Protein AF-A0A524E6Z0-F1 (afdb_monomer_lite)

Structure (mmCIF, N/CA/C/O backbone):
data_AF-A0A524E6Z0-F1
#
_entry.id   AF-A0A524E6Z0-F1
#
loop_
_atom_site.group_PDB
_atom_site.id
_atom_site.type_symbol
_atom_site.label_atom_id
_atom_site.label_alt_id
_atom_site.label_comp_id
_atom_site.label_asym_id
_atom_site.label_entity_id
_atom_site.label_seq_id
_atom_site.pdbx_PDB_ins_code
_atom_site.Cartn_x
_atom_site.Cartn_y
_atom_site.Cartn_z
_atom_site.occupancy
_atom_site.B_iso_or_equiv
_atom_site.auth_seq_id
_atom_site.auth_comp_id
_atom_site.auth_asym_id
_atom_site.auth_atom_id
_atom_site.pdbx_PDB_model_num
ATOM 1 N N . MET A 1 1 ? -10.338 3.124 -29.998 1.00 31.73 1 MET A N 1
ATOM 2 C CA . MET A 1 1 ? -11.060 2.220 -29.079 1.00 31.73 1 MET A CA 1
ATOM 3 C C . MET A 1 1 ? -11.041 2.864 -27.704 1.00 31.73 1 MET A C 1
ATOM 5 O O . MET A 1 1 ? -9.962 3.168 -27.220 1.00 31.73 1 MET A O 1
ATOM 9 N N . LYS A 1 2 ? -12.210 3.204 -27.148 1.00 28.05 2 LYS A N 1
ATOM 10 C CA . LYS A 1 2 ? -12.325 3.793 -25.807 1.00 28.05 2 LYS A CA 1
ATOM 11 C C . LYS A 1 2 ? -12.279 2.645 -24.796 1.00 28.05 2 LYS A C 1
ATOM 13 O O . LYS A 1 2 ? -13.221 1.861 -24.753 1.00 28.05 2 LYS A O 1
ATOM 18 N N . ASN A 1 3 ? -11.194 2.524 -24.034 1.00 29.62 3 ASN A N 1
ATOM 19 C CA . ASN A 1 3 ? -11.168 1.643 -22.870 1.00 29.62 3 ASN A CA 1
ATOM 20 C C . ASN A 1 3 ? -12.011 2.302 -21.774 1.00 29.62 3 ASN A C 1
ATOM 22 O O . ASN A 1 3 ? -11.591 3.291 -21.181 1.00 29.62 3 ASN A O 1
ATOM 26 N N . ASN A 1 4 ? -13.210 1.770 -21.538 1.00 31.05 4 ASN A N 1
ATOM 27 C CA . ASN A 1 4 ? -13.955 2.018 -20.309 1.00 31.05 4 ASN A CA 1
ATOM 28 C C . ASN A 1 4 ? -13.145 1.407 -19.160 1.00 31.05 4 ASN A C 1
ATOM 30 O O . ASN A 1 4 ? -13.212 0.201 -18.932 1.00 31.05 4 ASN A O 1
ATOM 34 N N . SER A 1 5 ? -12.341 2.213 -18.468 1.00 37.16 5 SER A N 1
ATOM 35 C CA . SER A 1 5 ? -11.671 1.778 -17.246 1.00 37.16 5 SER A CA 1
ATOM 36 C C . SER A 1 5 ? -12.701 1.736 -16.121 1.00 37.16 5 SER A C 1
ATOM 38 O O . SER A 1 5 ? -12.897 2.727 -15.418 1.00 37.16 5 SER A O 1
ATOM 40 N N . ALA A 1 6 ? -13.377 0.596 -15.964 1.00 43.97 6 ALA A N 1
ATOM 41 C CA . ALA A 1 6 ? -13.947 0.249 -14.671 1.00 43.97 6 ALA A CA 1
ATOM 42 C C . ALA A 1 6 ? -12.812 0.370 -13.646 1.00 43.97 6 ALA A C 1
ATOM 44 O O . ALA A 1 6 ? -11.729 -0.184 -13.852 1.00 43.97 6 ALA A O 1
ATOM 45 N N . GLN A 1 7 ? -13.013 1.189 -12.619 1.00 56.88 7 GLN A N 1
ATOM 46 C CA . GLN A 1 7 ? -12.026 1.382 -11.568 1.00 56.88 7 GLN A CA 1
ATOM 47 C C . GLN A 1 7 ? -11.728 0.010 -10.949 1.00 56.88 7 GLN A C 1
ATOM 49 O O . GLN A 1 7 ? -12.653 -0.713 -10.586 1.00 56.88 7 GLN A O 1
ATOM 54 N N . SER A 1 8 ? -10.455 -0.394 -10.939 1.00 67.56 8 SER A N 1
ATOM 55 C CA . SER A 1 8 ? -10.070 -1.681 -10.358 1.00 67.56 8 SER A CA 1
ATOM 56 C C . SER A 1 8 ? -10.331 -1.627 -8.856 1.00 67.56 8 SER A C 1
ATOM 58 O O . SER A 1 8 ? -9.885 -0.694 -8.189 1.00 67.56 8 SER A O 1
ATOM 60 N N . ASN A 1 9 ? -11.045 -2.620 -8.330 1.00 85.56 9 ASN A N 1
ATOM 61 C CA . ASN A 1 9 ? -11.260 -2.778 -6.889 1.00 85.56 9 ASN A CA 1
ATOM 62 C C . ASN A 1 9 ? -10.081 -3.490 -6.207 1.00 85.56 9 ASN A C 1
ATOM 64 O O . ASN A 1 9 ? -10.187 -3.842 -5.037 1.00 85.56 9 ASN A O 1
ATOM 68 N N . LYS A 1 10 ? -8.981 -3.723 -6.936 1.00 92.44 10 LYS A N 1
ATOM 69 C CA . LYS A 1 10 ? -7.818 -4.490 -6.489 1.00 92.44 10 LYS A CA 1
ATOM 70 C C . LYS A 1 10 ? -6.641 -3.565 -6.234 1.00 92.44 10 LYS A C 1
ATOM 72 O O . LYS A 1 10 ? -6.181 -2.889 -7.158 1.00 92.44 10 LYS A O 1
ATOM 77 N N . TYR A 1 11 ? -6.126 -3.574 -5.012 1.00 94.75 11 TYR A N 1
ATOM 78 C CA . TYR A 1 11 ? -5.022 -2.710 -4.601 1.00 94.75 11 TYR A CA 1
ATOM 79 C C . TYR A 1 11 ? -3.865 -3.535 -4.047 1.00 94.75 11 TYR A C 1
ATOM 81 O O . TYR A 1 11 ? -4.070 -4.357 -3.161 1.00 94.75 11 TYR A O 1
ATOM 89 N N . VAL A 1 12 ? -2.654 -3.309 -4.556 1.00 95.81 12 VAL A N 1
ATOM 90 C CA . VAL A 1 12 ? -1.423 -3.940 -4.061 1.00 95.81 12 VAL A CA 1
ATOM 91 C C . VAL A 1 12 ? -0.735 -2.976 -3.105 1.00 95.81 12 VAL A C 1
ATOM 93 O O . VAL A 1 12 ? -0.353 -1.881 -3.518 1.00 95.81 12 VAL A O 1
ATOM 96 N N . LEU A 1 13 ? -0.600 -3.357 -1.838 1.00 95.00 13 LEU A N 1
ATOM 97 C CA . LEU A 1 13 ? -0.069 -2.496 -0.783 1.00 95.00 13 LEU A CA 1
ATOM 98 C C . LEU A 1 13 ? 1.440 -2.691 -0.606 1.00 95.00 13 LEU A C 1
ATOM 100 O O . LEU A 1 13 ? 1.918 -3.807 -0.409 1.00 95.00 13 LEU A O 1
ATOM 104 N N . ASP A 1 14 ? 2.172 -1.583 -0.629 1.00 94.31 14 ASP A N 1
ATOM 105 C CA . ASP A 1 14 ? 3.606 -1.527 -0.348 1.00 94.31 14 ASP A CA 1
ATOM 106 C C . ASP A 1 14 ? 3.918 -1.526 1.161 1.00 94.31 14 ASP A C 1
ATOM 108 O O . ASP A 1 14 ? 3.091 -1.104 1.969 1.00 94.31 14 ASP A O 1
ATOM 112 N N . THR A 1 15 ? 5.133 -1.918 1.559 1.00 90.75 15 THR A N 1
ATOM 113 C CA . THR A 1 15 ? 5.581 -1.951 2.965 1.00 90.75 15 THR A CA 1
ATOM 114 C C . THR A 1 15 ? 5.384 -0.601 3.654 1.00 90.75 15 THR A C 1
ATOM 116 O O . THR A 1 15 ? 4.911 -0.537 4.792 1.00 90.75 15 THR A O 1
ATOM 119 N N . ASN A 1 16 ? 5.692 0.498 2.958 1.00 89.69 16 ASN A N 1
ATOM 120 C CA . ASN A 1 16 ? 5.579 1.843 3.522 1.00 89.69 16 ASN A CA 1
ATOM 121 C C . ASN A 1 16 ? 4.139 2.209 3.898 1.00 89.69 16 ASN A C 1
ATOM 123 O O . ASN A 1 16 ? 3.940 2.981 4.830 1.00 89.69 16 ASN A O 1
ATOM 127 N N . PHE A 1 17 ? 3.133 1.632 3.232 1.00 93.06 17 PHE A N 1
ATOM 128 C CA . PHE A 1 17 ? 1.735 1.827 3.616 1.00 93.06 17 PHE A CA 1
ATOM 129 C C . PHE A 1 17 ? 1.481 1.332 5.047 1.00 93.06 17 PHE A C 1
ATOM 131 O O . PHE A 1 17 ? 0.857 2.025 5.851 1.00 93.06 17 PHE A O 1
ATOM 138 N N . PHE A 1 18 ? 2.034 0.164 5.389 1.00 91.44 18 PHE A N 1
ATOM 139 C CA . PHE A 1 18 ? 1.909 -0.435 6.717 1.00 91.44 18 PHE A CA 1
ATOM 140 C C . PHE A 1 18 ? 2.691 0.338 7.774 1.00 91.44 18 PHE A C 1
ATOM 142 O O . PHE A 1 18 ? 2.167 0.621 8.852 1.00 91.44 18 PHE A O 1
ATOM 149 N N . ILE A 1 19 ? 3.932 0.703 7.448 1.00 88.38 19 ILE A N 1
ATOM 150 C CA . ILE A 1 19 ? 4.823 1.429 8.355 1.00 88.38 19 ILE A CA 1
ATOM 151 C C . ILE A 1 19 ? 4.237 2.805 8.684 1.00 88.38 19 ILE A C 1
ATOM 153 O O . ILE A 1 19 ? 3.993 3.121 9.850 1.00 88.38 19 ILE A O 1
ATOM 157 N N . SER A 1 20 ? 3.954 3.609 7.658 1.00 87.44 20 SER A N 1
ATOM 158 C CA . SER A 1 20 ? 3.474 4.978 7.838 1.00 87.44 20 SER A CA 1
ATOM 159 C C . SER A 1 20 ? 2.073 5.022 8.444 1.00 87.44 20 SER A C 1
ATOM 161 O O . SER A 1 20 ? 1.800 5.902 9.258 1.00 87.44 20 SER A O 1
ATOM 163 N N . GLY A 1 21 ? 1.190 4.089 8.072 1.00 88.25 21 GLY A N 1
ATOM 164 C CA . GLY A 1 21 ? -0.202 4.089 8.518 1.00 88.25 21 GLY A CA 1
ATOM 165 C C . GLY A 1 21 ? -0.428 3.490 9.903 1.00 88.25 21 GLY A C 1
ATOM 166 O O . GLY A 1 21 ? -1.256 4.004 10.653 1.00 88.25 21 GLY A O 1
ATOM 167 N N . PHE A 1 22 ? 0.289 2.417 10.256 1.00 91.94 22 PHE A N 1
ATOM 168 C CA . PHE A 1 22 ? -0.167 1.522 11.325 1.00 91.94 22 PHE A CA 1
ATOM 169 C C . PHE A 1 22 ? 0.917 1.067 12.309 1.00 91.94 22 PHE A C 1
ATOM 171 O O . PHE A 1 22 ? 0.570 0.498 13.338 1.00 91.94 22 PHE A O 1
ATOM 178 N N . GLU A 1 23 ? 2.209 1.345 12.079 1.00 87.44 23 GLU A N 1
ATOM 179 C CA . GLU A 1 23 ? 3.277 0.913 13.007 1.00 87.44 23 GLU A CA 1
ATOM 180 C C . GLU A 1 23 ? 3.096 1.502 14.417 1.00 87.44 23 GLU A C 1
ATOM 182 O O . GLU A 1 23 ? 3.328 0.832 15.419 1.00 87.44 23 GLU A O 1
ATOM 187 N N . LYS A 1 24 ? 2.630 2.754 14.506 1.00 85.81 24 LYS A N 1
ATOM 188 C CA . LYS A 1 24 ? 2.398 3.435 15.791 1.00 85.81 24 LYS A CA 1
ATOM 189 C C . LYS A 1 24 ? 1.074 3.063 16.455 1.00 85.81 24 LYS A C 1
ATOM 191 O O . LYS A 1 24 ? 0.996 3.120 17.676 1.00 85.81 24 LYS A O 1
ATOM 196 N N . ASN A 1 25 ? 0.051 2.736 15.665 1.00 87.25 25 ASN A N 1
ATOM 197 C CA . ASN A 1 25 ? -1.292 2.398 16.141 1.00 87.25 25 ASN A CA 1
ATOM 198 C C . ASN A 1 25 ? -1.815 1.169 15.371 1.00 87.25 25 ASN A C 1
ATOM 200 O O . ASN A 1 25 ? -2.608 1.321 14.439 1.00 87.25 25 ASN A O 1
ATOM 204 N N . PRO A 1 26 ? -1.395 -0.055 15.733 1.00 86.62 26 PRO A N 1
ATOM 205 C CA . PRO A 1 26 ? -1.740 -1.262 14.974 1.00 86.62 26 PRO A CA 1
ATOM 206 C C . PRO A 1 26 ? -3.242 -1.577 14.958 1.00 86.62 26 PRO A C 1
ATOM 208 O O . PRO A 1 26 ? -3.737 -2.208 14.025 1.00 86.62 26 PRO A O 1
ATOM 211 N N . SER A 1 27 ? -3.991 -1.117 15.965 1.00 87.25 27 SER A N 1
ATOM 212 C CA . SER A 1 27 ? -5.453 -1.241 16.032 1.00 87.25 27 SER A CA 1
ATOM 213 C C . SER A 1 27 ? -6.177 -0.494 14.909 1.00 87.25 27 SER A C 1
ATOM 215 O O . SER A 1 27 ? -7.226 -0.951 14.452 1.00 87.25 27 SER A O 1
ATOM 217 N N . ASP A 1 28 ? -5.601 0.600 14.406 1.00 90.12 28 ASP A N 1
ATOM 218 C CA . ASP A 1 28 ? -6.169 1.357 13.288 1.00 90.12 28 ASP A CA 1
ATOM 219 C C . ASP A 1 28 ? -6.145 0.540 11.991 1.00 90.12 28 ASP A C 1
ATOM 221 O O . ASP A 1 28 ? -6.998 0.743 11.127 1.00 90.12 28 ASP A O 1
ATOM 225 N N . PHE A 1 29 ? -5.237 -0.436 11.876 1.00 91.88 29 PHE A N 1
ATOM 226 C CA . PHE A 1 29 ? -5.218 -1.353 10.740 1.00 91.88 29 PHE A CA 1
ATOM 227 C C . PHE A 1 29 ? -6.429 -2.287 10.744 1.00 91.88 29 PHE A C 1
ATOM 229 O O . PHE A 1 29 ? -7.024 -2.525 9.701 1.00 91.88 29 PHE A O 1
ATOM 236 N N . THR A 1 30 ? -6.848 -2.772 11.915 1.00 88.81 30 THR A N 1
ATOM 237 C CA . THR A 1 30 ? -8.057 -3.599 12.034 1.00 88.81 30 THR A CA 1
ATOM 238 C C . THR A 1 30 ? -9.300 -2.809 11.624 1.00 88.81 30 THR A C 1
ATOM 240 O O . THR A 1 30 ? -10.077 -3.283 10.803 1.00 88.81 30 THR A O 1
ATOM 243 N N . ILE A 1 31 ? -9.424 -1.564 12.098 1.00 91.00 31 ILE A N 1
ATOM 244 C CA . ILE A 1 31 ? -10.514 -0.659 11.699 1.00 91.00 31 ILE A CA 1
ATOM 245 C C . ILE A 1 31 ? -10.489 -0.421 10.184 1.00 91.00 31 ILE A C 1
ATOM 247 O O . ILE A 1 31 ? -11.526 -0.442 9.526 1.00 91.00 31 ILE A O 1
ATOM 251 N N . PHE A 1 32 ? -9.302 -0.211 9.617 1.00 93.88 32 PHE A N 1
ATOM 252 C CA . PHE A 1 32 ? -9.129 -0.056 8.179 1.00 93.88 32 PHE A CA 1
ATOM 253 C C . PHE A 1 32 ? -9.613 -1.291 7.404 1.00 93.88 32 PHE A C 1
ATOM 255 O O . PHE A 1 32 ? -10.351 -1.132 6.435 1.00 93.88 32 PHE A O 1
ATOM 262 N N . LEU A 1 33 ? -9.268 -2.509 7.832 1.00 91.25 33 LEU A N 1
ATOM 263 C CA . LEU A 1 33 ? -9.718 -3.736 7.165 1.00 91.25 33 LEU A CA 1
ATOM 264 C C . LEU A 1 33 ? -11.241 -3.910 7.204 1.00 91.25 33 LEU A C 1
ATOM 266 O O . LEU A 1 33 ? -11.824 -4.290 6.188 1.00 91.25 33 LEU A O 1
ATOM 270 N N . ASP A 1 34 ? -11.890 -3.563 8.319 1.00 89.44 34 ASP A N 1
ATOM 271 C CA . ASP A 1 34 ? -13.353 -3.602 8.431 1.00 89.44 34 ASP A CA 1
ATOM 272 C C . ASP A 1 34 ? -14.015 -2.663 7.408 1.00 89.44 34 ASP A C 1
ATOM 274 O O . ASP A 1 34 ? -14.968 -3.035 6.721 1.00 89.44 34 ASP A O 1
ATOM 278 N N . ILE A 1 35 ? -13.463 -1.455 7.248 1.00 91.19 35 ILE A N 1
ATOM 279 C CA . ILE A 1 35 ? -13.936 -0.466 6.268 1.00 91.19 35 ILE A CA 1
ATOM 280 C C . ILE A 1 35 ? -13.754 -0.987 4.838 1.00 91.19 35 ILE A C 1
ATOM 282 O O . ILE A 1 35 ? -14.669 -0.906 4.022 1.00 91.19 35 ILE A O 1
ATOM 286 N N . ILE A 1 36 ? -12.587 -1.550 4.527 1.00 91.75 36 ILE A N 1
ATOM 287 C CA . ILE A 1 36 ? -12.281 -2.110 3.204 1.00 91.75 36 ILE A CA 1
ATOM 288 C C . ILE A 1 36 ? -13.228 -3.263 2.859 1.00 91.75 36 ILE A C 1
ATOM 290 O O . ILE A 1 36 ? -13.729 -3.326 1.733 1.00 91.75 36 ILE A O 1
ATOM 294 N N . SER A 1 37 ? -13.501 -4.142 3.827 1.00 88.12 37 SER A N 1
ATOM 295 C CA . SER A 1 37 ? -14.438 -5.255 3.672 1.00 88.12 37 SER A CA 1
ATOM 296 C C . SER A 1 37 ? -15.852 -4.752 3.375 1.00 88.12 37 SER A C 1
ATOM 298 O O . SER A 1 37 ? -16.487 -5.215 2.427 1.00 88.12 37 SER A O 1
ATOM 300 N N . ASP A 1 38 ? -16.327 -3.752 4.122 1.00 87.38 38 ASP A N 1
ATOM 301 C CA . ASP A 1 38 ? -17.630 -3.114 3.891 1.00 87.38 38 ASP A CA 1
ATOM 302 C C . ASP A 1 38 ? -17.744 -2.472 2.500 1.00 87.38 38 ASP A C 1
ATOM 304 O O . ASP A 1 38 ? -18.825 -2.436 1.907 1.00 87.38 38 ASP A O 1
ATOM 308 N N . MET A 1 39 ? -16.631 -1.964 1.972 1.00 86.94 39 MET A N 1
ATOM 309 C CA . MET A 1 39 ? -16.560 -1.340 0.652 1.00 86.94 39 MET A CA 1
ATOM 310 C C . MET A 1 39 ? -16.409 -2.352 -0.495 1.00 86.94 39 MET A C 1
ATOM 312 O O . MET A 1 39 ? -16.479 -1.959 -1.661 1.00 86.94 39 MET A O 1
ATOM 316 N N . GLY A 1 40 ? -16.209 -3.640 -0.193 1.00 84.94 40 GLY A N 1
ATOM 317 C CA . GLY A 1 40 ? -16.009 -4.688 -1.196 1.00 84.94 40 GLY A CA 1
ATOM 318 C C . GLY A 1 40 ? -14.730 -4.502 -2.017 1.00 84.94 40 GLY A C 1
ATOM 319 O O . GLY A 1 40 ? -14.706 -4.828 -3.207 1.00 84.94 40 GLY A O 1
ATOM 320 N N . LEU A 1 41 ? -13.694 -3.922 -1.408 1.00 89.62 41 LEU A N 1
ATOM 321 C CA . LEU A 1 41 ? -12.384 -3.759 -2.029 1.00 89.62 41 LEU A CA 1
ATOM 322 C C . LEU A 1 41 ? -11.494 -4.961 -1.709 1.00 89.62 41 LEU A C 1
ATOM 324 O O . LEU A 1 41 ? -11.533 -5.513 -0.612 1.00 89.62 41 LEU A O 1
ATOM 328 N N . GLU A 1 42 ? -10.661 -5.342 -2.669 1.00 90.25 42 GLU A N 1
ATOM 329 C CA . GLU A 1 42 ? -9.711 -6.438 -2.532 1.00 90.25 42 GLU A CA 1
ATOM 330 C C . GLU A 1 42 ? -8.308 -5.865 -2.339 1.00 90.25 42 GLU A C 1
ATOM 332 O O . GLU A 1 42 ? -7.800 -5.108 -3.175 1.00 90.25 42 GLU A O 1
ATOM 337 N N . LEU A 1 43 ? -7.669 -6.237 -1.234 1.00 92.94 43 LEU A N 1
ATOM 338 C CA . LEU A 1 43 ? -6.299 -5.838 -0.948 1.00 92.94 43 LEU A CA 1
ATOM 339 C C . LEU A 1 43 ? -5.361 -7.002 -1.206 1.00 92.94 43 LEU A C 1
ATOM 341 O O . LEU A 1 43 ? -5.698 -8.152 -0.952 1.00 92.94 43 LEU A O 1
ATOM 345 N N . TYR A 1 44 ? -4.169 -6.691 -1.685 1.00 92.88 44 TYR A N 1
ATOM 346 C CA . TYR A 1 44 ? -3.153 -7.666 -2.026 1.00 92.88 44 TYR A CA 1
ATOM 347 C C . TYR A 1 44 ? -1.812 -7.234 -1.445 1.00 92.88 44 TYR A C 1
ATOM 349 O O . TYR A 1 44 ? -1.450 -6.060 -1.494 1.00 92.88 44 TYR A O 1
ATOM 357 N N . VAL A 1 45 ? -1.061 -8.191 -0.915 1.00 90.88 45 VAL A N 1
ATOM 358 C CA . VAL A 1 45 ? 0.303 -7.992 -0.413 1.00 90.88 45 VAL A CA 1
ATOM 359 C C . VAL A 1 45 ? 1.164 -9.118 -0.955 1.00 90.88 45 VAL A C 1
ATOM 361 O O . VAL A 1 45 ? 0.728 -10.268 -0.982 1.00 90.88 45 VAL A O 1
ATOM 364 N N . THR A 1 46 ? 2.384 -8.829 -1.399 1.00 89.31 46 THR A N 1
ATOM 365 C CA . THR A 1 46 ? 3.281 -9.901 -1.841 1.00 89.31 46 THR A CA 1
ATOM 366 C C . THR A 1 46 ? 3.965 -10.576 -0.653 1.00 89.31 46 THR A C 1
ATOM 368 O O . THR A 1 46 ? 4.219 -9.959 0.383 1.00 89.31 46 THR A O 1
ATOM 371 N N . SER A 1 47 ? 4.340 -11.848 -0.805 1.00 84.31 47 SER A N 1
ATOM 372 C CA . SER A 1 47 ? 5.127 -12.570 0.209 1.00 84.31 47 SER A CA 1
ATOM 373 C C . SER A 1 47 ? 6.438 -11.862 0.575 1.00 84.31 47 SER A C 1
ATOM 375 O O . SER A 1 47 ? 6.913 -11.968 1.700 1.00 84.31 47 SER A O 1
ATOM 377 N N . ASN A 1 48 ? 7.010 -11.125 -0.376 1.00 83.94 48 ASN A N 1
ATOM 378 C CA . ASN A 1 48 ? 8.220 -10.331 -0.204 1.00 83.94 48 ASN A CA 1
ATOM 379 C C . ASN A 1 48 ? 8.011 -9.133 0.727 1.00 83.94 48 ASN A C 1
ATOM 381 O O . ASN A 1 48 ? 8.846 -8.872 1.585 1.00 83.94 48 ASN A O 1
ATOM 385 N N . ILE A 1 49 ? 6.876 -8.450 0.591 1.00 86.38 49 ILE A N 1
ATOM 386 C CA . ILE A 1 49 ? 6.497 -7.326 1.450 1.00 86.38 49 ILE A CA 1
ATOM 387 C C . ILE A 1 49 ? 6.162 -7.805 2.863 1.00 86.38 49 ILE A C 1
ATOM 389 O O . ILE A 1 49 ? 6.572 -7.178 3.837 1.00 86.38 49 ILE A O 1
ATOM 393 N N . LEU A 1 50 ? 5.496 -8.958 3.006 1.00 83.81 50 LEU A N 1
ATOM 394 C CA . LEU A 1 50 ? 5.224 -9.534 4.329 1.00 83.81 50 LEU A CA 1
ATOM 395 C C . LEU A 1 50 ? 6.494 -9.675 5.173 1.00 83.81 50 LEU A C 1
ATOM 397 O O . LEU A 1 50 ? 6.476 -9.359 6.361 1.00 83.81 50 LEU A O 1
ATOM 401 N N . GLN A 1 51 ? 7.607 -10.092 4.570 1.00 78.88 51 GLN A N 1
ATOM 402 C CA . GLN A 1 51 ? 8.873 -10.260 5.286 1.00 78.88 51 GLN A CA 1
ATOM 403 C C . GLN A 1 51 ? 9.410 -8.946 5.877 1.00 78.88 51 GLN A C 1
ATOM 405 O O . GLN A 1 51 ? 10.070 -8.981 6.915 1.00 78.88 51 GLN A O 1
ATOM 410 N N . GLU A 1 52 ? 9.089 -7.796 5.279 1.00 82.94 52 GLU A N 1
ATOM 411 C CA . GLU A 1 52 ? 9.507 -6.478 5.773 1.00 82.94 52 GLU A CA 1
ATOM 412 C C . GLU A 1 52 ? 8.584 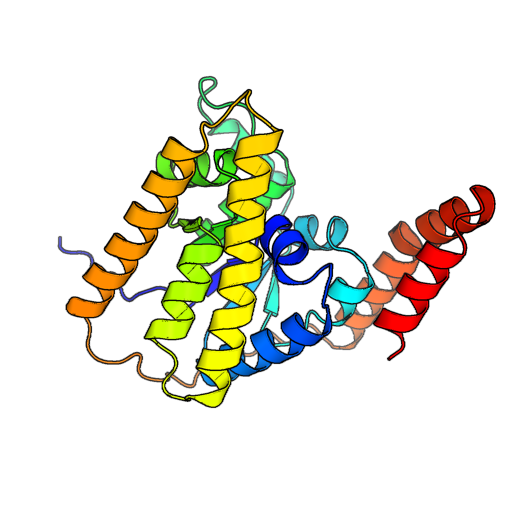-5.909 6.856 1.00 82.94 52 GLU A C 1
ATOM 414 O O . GLU A 1 52 ? 9.015 -5.115 7.695 1.00 82.94 52 GLU A O 1
ATOM 419 N N . ILE A 1 53 ? 7.310 -6.304 6.854 1.00 84.12 53 ILE A N 1
ATOM 420 C CA . ILE A 1 53 ? 6.319 -5.798 7.805 1.00 84.12 53 ILE A CA 1
ATOM 421 C C . ILE A 1 53 ? 6.610 -6.349 9.203 1.00 84.12 53 ILE A C 1
ATOM 423 O O . ILE A 1 53 ? 6.882 -7.533 9.381 1.00 84.12 53 ILE A O 1
ATOM 427 N N . ARG A 1 54 ? 6.498 -5.504 10.233 1.00 81.12 54 ARG A N 1
ATOM 428 C CA . ARG A 1 54 ? 6.605 -5.933 11.635 1.00 81.12 54 ARG A CA 1
ATOM 429 C C . ARG A 1 54 ? 5.598 -7.040 11.952 1.00 81.12 54 ARG A C 1
ATOM 431 O O . ARG A 1 54 ? 4.441 -6.991 11.545 1.00 81.12 54 ARG A O 1
ATOM 438 N N . TRP A 1 55 ? 6.018 -8.007 12.753 1.00 74.81 55 TRP A N 1
ATOM 439 C CA . TRP A 1 55 ? 5.245 -9.221 13.000 1.00 74.81 55 TRP A CA 1
ATOM 440 C C . TRP A 1 55 ? 3.833 -8.984 13.578 1.00 74.81 55 TRP A C 1
ATOM 442 O O . TRP A 1 55 ? 2.869 -9.610 13.141 1.00 74.81 55 TRP A O 1
ATOM 452 N N . TYR A 1 56 ? 3.684 -8.025 14.498 1.00 77.19 56 TYR A N 1
ATOM 453 C CA . TYR A 1 56 ? 2.391 -7.693 15.099 1.00 77.19 56 TYR A CA 1
ATOM 454 C C . TYR A 1 56 ? 1.406 -7.123 14.069 1.00 77.19 56 TYR A C 1
ATOM 456 O O . TYR A 1 56 ? 0.203 -7.344 14.179 1.00 77.19 56 TYR A O 1
ATOM 464 N N . LEU A 1 57 ? 1.900 -6.438 13.030 1.00 83.31 57 LEU A N 1
ATOM 465 C CA . LEU A 1 57 ? 1.078 -6.022 11.893 1.00 83.31 57 LEU A CA 1
ATOM 466 C C . LEU A 1 57 ? 0.794 -7.197 10.963 1.00 83.31 57 LEU A C 1
ATOM 468 O O . LEU A 1 57 ? -0.347 -7.342 10.534 1.00 83.31 57 LEU A O 1
ATOM 472 N N . ARG A 1 58 ? 1.778 -8.072 10.705 1.00 82.88 58 ARG A N 1
ATOM 473 C CA . ARG A 1 58 ? 1.564 -9.286 9.898 1.00 82.88 58 ARG A CA 1
ATOM 474 C C . ARG A 1 58 ? 0.405 -10.131 10.422 1.00 82.88 58 ARG A C 1
ATOM 476 O O . ARG A 1 58 ? -0.442 -10.522 9.636 1.00 82.88 58 ARG A O 1
ATOM 483 N N . ARG A 1 59 ? 0.311 -10.358 11.735 1.00 78.56 59 ARG A N 1
ATOM 484 C CA . ARG A 1 59 ? -0.781 -11.153 12.346 1.00 78.56 59 ARG A CA 1
ATOM 485 C C . ARG A 1 59 ? -2.163 -10.511 12.240 1.00 78.56 59 ARG A C 1
ATOM 487 O O . ARG A 1 59 ? -3.182 -11.187 12.389 1.00 78.56 59 ARG A O 1
ATOM 494 N N . ARG A 1 60 ? -2.207 -9.201 12.000 1.00 81.69 60 ARG A N 1
ATOM 495 C CA . ARG A 1 60 ? -3.446 -8.464 11.737 1.00 81.69 60 ARG A CA 1
ATOM 496 C C . ARG A 1 60 ? -3.837 -8.506 10.259 1.00 81.69 60 ARG A C 1
ATOM 498 O O . ARG A 1 60 ? -4.981 -8.185 9.959 1.00 81.69 60 ARG A O 1
ATOM 505 N N . ILE A 1 61 ? -2.937 -8.914 9.357 1.00 79.62 61 ILE A N 1
ATOM 506 C CA . ILE A 1 61 ? -3.259 -9.156 7.948 1.00 79.62 61 ILE A CA 1
ATOM 507 C C . ILE A 1 61 ? -4.149 -10.395 7.882 1.00 79.62 61 ILE A C 1
ATOM 509 O O . ILE A 1 61 ? -3.709 -11.521 8.094 1.00 79.62 61 ILE A O 1
ATOM 513 N N . LYS A 1 62 ? -5.428 -10.151 7.623 1.00 76.94 62 LYS A N 1
ATOM 514 C CA . LYS A 1 62 ? -6.488 -11.145 7.455 1.00 76.94 62 LYS A CA 1
ATOM 515 C C . LYS A 1 62 ? -7.320 -10.748 6.241 1.00 76.94 62 LYS A C 1
ATOM 517 O O . LYS A 1 62 ? -7.046 -9.715 5.623 1.00 76.94 62 LYS A O 1
ATOM 522 N N . ASP A 1 63 ? -8.355 -11.522 5.930 1.00 64.25 63 ASP A N 1
ATOM 523 C CA . ASP A 1 63 ? -9.378 -11.097 4.972 1.00 64.25 63 ASP A CA 1
ATOM 524 C C . ASP A 1 63 ? -9.835 -9.656 5.287 1.00 64.25 63 ASP A C 1
ATOM 526 O O . ASP A 1 63 ? -10.056 -9.338 6.460 1.00 64.25 63 ASP A O 1
ATOM 530 N N . PRO A 1 64 ? -9.940 -8.763 4.282 1.00 73.44 64 PRO A N 1
ATOM 531 C CA . PRO A 1 64 ? -9.928 -9.018 2.833 1.00 73.44 64 PRO A CA 1
ATOM 532 C C . PRO A 1 64 ? -8.542 -8.950 2.145 1.00 73.44 64 PRO A C 1
ATOM 534 O O . PRO A 1 64 ? -8.476 -8.781 0.925 1.00 73.44 64 PRO A O 1
ATOM 537 N N . VAL A 1 65 ? -7.429 -9.033 2.884 1.00 85.44 65 VAL A N 1
ATOM 538 C CA . VAL A 1 65 ? -6.075 -9.004 2.303 1.00 85.44 65 VAL A CA 1
ATOM 539 C C . VAL A 1 65 ? -5.652 -10.385 1.803 1.00 85.44 65 VAL A C 1
ATOM 541 O O . VAL A 1 65 ? -5.514 -11.327 2.578 1.00 85.44 65 VAL A O 1
ATOM 544 N N . GLN A 1 66 ? -5.360 -10.486 0.510 1.00 88.00 66 GLN A N 1
ATOM 545 C CA . GLN A 1 66 ? -4.836 -11.683 -0.139 1.00 88.00 66 GLN A CA 1
ATOM 546 C C . GLN A 1 66 ? -3.312 -11.624 -0.272 1.00 88.00 66 GLN A C 1
ATOM 548 O O . GLN A 1 66 ? -2.731 -10.602 -0.644 1.00 88.00 66 GLN A O 1
ATOM 553 N N . ILE A 1 67 ? -2.654 -12.752 -0.017 1.00 87.69 67 ILE A N 1
ATOM 554 C CA . ILE A 1 67 ? -1.198 -12.860 -0.116 1.00 87.69 67 ILE A CA 1
ATOM 555 C C . ILE A 1 67 ? -0.827 -13.426 -1.487 1.00 87.69 67 ILE A C 1
ATOM 557 O O . ILE A 1 67 ? -1.194 -14.549 -1.829 1.00 87.69 67 ILE A O 1
ATOM 561 N N . LEU A 1 68 ? -0.062 -12.662 -2.266 1.00 85.56 68 LEU A N 1
ATOM 562 C CA . LEU A 1 68 ? 0.429 -13.074 -3.578 1.00 85.56 68 LEU A CA 1
ATOM 563 C C . LEU A 1 68 ? 1.864 -13.578 -3.488 1.00 85.56 68 LEU A C 1
ATOM 565 O O . LEU A 1 68 ? 2.775 -12.876 -3.044 1.00 85.56 68 LEU A O 1
ATOM 569 N N . ARG A 1 69 ? 2.089 -14.796 -3.977 1.00 86.44 69 ARG A N 1
ATOM 570 C CA . ARG A 1 69 ? 3.433 -15.346 -4.129 1.00 86.44 69 ARG A CA 1
ATOM 571 C C . ARG A 1 69 ? 3.909 -15.126 -5.557 1.00 86.44 69 ARG A C 1
ATOM 573 O O . ARG A 1 69 ? 3.469 -15.825 -6.464 1.00 86.44 69 ARG A O 1
ATOM 580 N N . ILE A 1 70 ? 4.829 -14.183 -5.737 1.00 86.06 70 ILE A N 1
ATOM 581 C CA . ILE A 1 70 ? 5.399 -13.874 -7.050 1.00 86.06 70 ILE A CA 1
ATOM 582 C C . ILE A 1 70 ? 6.671 -14.705 -7.264 1.00 86.06 70 ILE A C 1
ATOM 584 O O . ILE A 1 70 ? 7.602 -14.627 -6.454 1.00 86.06 70 ILE A O 1
ATOM 588 N N . PRO A 1 71 ? 6.750 -15.519 -8.330 1.00 84.50 71 PRO A N 1
ATOM 589 C CA . PRO A 1 71 ? 7.962 -16.252 -8.657 1.00 84.50 71 PRO A CA 1
ATOM 590 C C . PRO A 1 71 ? 9.145 -15.309 -8.899 1.00 84.50 71 PRO A C 1
ATOM 592 O O . PRO A 1 71 ? 9.065 -14.352 -9.664 1.00 84.50 71 PRO A O 1
ATOM 595 N N . ILE A 1 72 ? 10.305 -15.635 -8.321 1.00 84.00 72 ILE A N 1
ATOM 596 C CA . ILE A 1 72 ? 11.551 -14.870 -8.524 1.00 84.00 72 ILE A CA 1
ATOM 597 C C . ILE A 1 72 ? 11.910 -14.758 -10.013 1.00 84.00 72 ILE A C 1
ATOM 599 O O . ILE A 1 72 ? 12.519 -13.775 -10.430 1.00 84.00 72 ILE A O 1
ATOM 603 N N . LYS A 1 73 ? 11.548 -15.767 -10.812 1.00 87.44 73 LYS A N 1
ATOM 604 C CA . LYS A 1 73 ? 11.748 -15.756 -12.261 1.00 87.44 73 LYS A CA 1
ATOM 605 C C . LYS A 1 73 ? 11.034 -14.564 -12.906 1.00 87.44 73 LYS A C 1
ATOM 607 O O . LYS A 1 73 ? 11.679 -13.830 -13.644 1.00 87.44 73 LYS A O 1
ATOM 612 N N . ASP A 1 74 ? 9.777 -14.330 -12.554 1.00 86.31 74 ASP A N 1
ATOM 613 C CA . ASP A 1 74 ? 8.950 -13.277 -13.147 1.00 86.31 74 ASP A CA 1
ATOM 614 C C . ASP A 1 74 ? 9.452 -11.889 -12.720 1.00 86.31 74 ASP A C 1
ATOM 616 O O . ASP A 1 74 ? 9.518 -10.963 -13.526 1.00 86.31 74 ASP A O 1
ATOM 620 N N . ILE A 1 75 ? 9.935 -11.768 -11.476 1.00 85.62 75 ILE A N 1
ATOM 621 C CA . ILE A 1 75 ? 10.602 -10.553 -10.981 1.00 85.62 75 ILE A CA 1
ATOM 622 C C . ILE A 1 75 ? 11.874 -10.254 -11.788 1.00 85.62 75 ILE A C 1
ATOM 624 O O . ILE A 1 75 ? 12.138 -9.100 -12.123 1.00 85.62 75 ILE A O 1
ATOM 628 N N . ARG A 1 76 ? 12.680 -11.278 -12.102 1.00 85.25 76 ARG A N 1
ATOM 629 C CA . ARG A 1 76 ? 13.906 -11.120 -12.902 1.00 85.25 76 ARG A CA 1
ATOM 630 C C . ARG A 1 76 ? 13.599 -10.772 -14.350 1.00 85.25 76 ARG A C 1
ATOM 632 O O . ARG A 1 76 ? 14.197 -9.840 -14.863 1.00 85.25 76 ARG A O 1
ATOM 639 N N . GLU A 1 77 ? 12.642 -11.457 -14.971 1.00 85.81 77 GLU A N 1
ATOM 640 C CA . GLU A 1 77 ? 12.204 -11.142 -16.335 1.00 85.81 77 GLU A CA 1
ATOM 641 C C . GLU A 1 77 ? 11.686 -9.703 -16.434 1.00 85.81 77 GLU A C 1
ATOM 643 O O . GLU A 1 77 ? 12.001 -8.991 -17.387 1.00 85.81 77 GLU A O 1
ATOM 648 N N . PHE A 1 78 ? 10.950 -9.237 -15.421 1.00 84.50 78 PHE A N 1
ATOM 649 C CA . PHE A 1 78 ? 10.540 -7.841 -15.348 1.00 84.50 78 PHE A CA 1
ATOM 650 C C . PHE A 1 78 ? 11.736 -6.900 -15.158 1.00 84.50 78 PHE A C 1
ATOM 652 O O . PHE A 1 78 ? 11.828 -5.890 -15.853 1.00 84.50 78 PHE A O 1
ATOM 659 N N . LYS A 1 79 ? 12.682 -7.239 -14.275 1.00 83.81 79 LYS A N 1
ATOM 660 C CA . LYS A 1 79 ? 13.905 -6.454 -14.066 1.00 83.81 79 LYS A CA 1
ATOM 661 C C . LYS A 1 79 ? 14.715 -6.295 -15.352 1.00 83.81 79 LYS A C 1
ATOM 663 O O . LYS A 1 79 ? 15.180 -5.199 -15.629 1.00 83.81 79 LYS A O 1
ATOM 668 N N . ASP A 1 80 ? 14.848 -7.357 -16.135 1.00 82.06 80 ASP A N 1
ATOM 669 C CA . ASP A 1 80 ? 15.588 -7.344 -17.400 1.00 82.06 80 ASP A CA 1
ATOM 670 C C . ASP A 1 80 ? 14.875 -6.511 -18.484 1.00 82.06 80 ASP A C 1
ATOM 672 O O . ASP A 1 80 ? 15.492 -6.100 -19.463 1.00 82.06 80 ASP A O 1
ATOM 676 N N . SER A 1 81 ? 13.577 -6.236 -18.307 1.00 79.38 81 SER A N 1
ATOM 677 C CA . SER A 1 81 ? 12.812 -5.309 -19.150 1.00 79.38 81 SER A CA 1
ATOM 678 C C . SER A 1 81 ? 12.920 -3.841 -18.718 1.00 79.38 81 SER A C 1
ATOM 680 O O . SER A 1 81 ? 12.405 -2.966 -19.420 1.00 79.38 81 SER A O 1
ATOM 682 N N . LEU A 1 82 ? 13.565 -3.558 -17.578 1.00 76.69 82 LEU A N 1
ATOM 683 C CA . LEU A 1 82 ? 13.820 -2.192 -17.133 1.00 76.69 82 LEU A CA 1
ATOM 684 C C . LEU A 1 82 ? 14.889 -1.549 -18.012 1.00 76.69 82 LEU A C 1
ATOM 686 O O . LEU A 1 82 ? 15.937 -2.135 -18.268 1.00 76.69 82 LEU A O 1
ATOM 690 N N . ASP A 1 83 ? 14.628 -0.319 -18.437 1.00 68.69 83 ASP A N 1
ATOM 691 C CA . ASP A 1 83 ? 15.638 0.503 -19.091 1.00 68.69 83 ASP A CA 1
ATOM 692 C C . ASP A 1 83 ? 16.727 0.896 -18.075 1.00 68.69 83 ASP A C 1
ATOM 694 O O . ASP A 1 83 ? 16.413 1.258 -16.936 1.00 68.69 83 ASP A O 1
ATOM 698 N N . ASP A 1 84 ? 17.997 0.885 -18.492 1.00 63.66 84 ASP A N 1
ATOM 699 C CA . ASP A 1 84 ? 19.165 1.187 -17.639 1.00 63.66 84 ASP A CA 1
ATOM 700 C C . ASP A 1 84 ? 19.124 2.616 -17.048 1.00 63.66 84 ASP A C 1
ATOM 702 O O . ASP A 1 84 ? 19.893 2.967 -16.149 1.00 63.66 84 ASP A O 1
ATOM 706 N N . SER A 1 85 ? 18.226 3.463 -17.562 1.00 57.56 85 SER A N 1
ATOM 707 C CA . SER A 1 85 ? 17.988 4.840 -17.129 1.00 57.56 85 SER A CA 1
ATOM 708 C C . SER A 1 85 ? 17.199 4.964 -15.815 1.00 57.56 85 SER A C 1
ATOM 710 O O . SER A 1 85 ? 17.213 6.031 -15.192 1.00 57.56 85 SER A O 1
ATOM 712 N N . ILE A 1 86 ? 16.530 3.897 -15.364 1.00 61.66 86 ILE A N 1
ATOM 713 C CA . ILE A 1 86 ? 15.759 3.872 -14.115 1.00 61.66 86 ILE A CA 1
ATOM 714 C C . ILE A 1 86 ? 16.653 3.309 -13.008 1.00 61.66 86 ILE A C 1
ATOM 716 O O . ILE A 1 86 ? 17.206 2.218 -13.136 1.00 61.66 86 ILE A O 1
ATOM 720 N N . SER A 1 87 ? 16.799 4.029 -11.888 1.00 64.19 87 SER A N 1
ATOM 721 C CA . SER A 1 87 ? 17.517 3.491 -10.728 1.00 64.19 87 SER A CA 1
ATOM 722 C C . SER A 1 87 ? 16.874 2.172 -10.303 1.00 64.19 87 SER A C 1
ATOM 724 O O . SER A 1 87 ? 15.687 2.156 -9.976 1.00 64.19 87 SER A O 1
ATOM 726 N N . SER A 1 88 ? 17.651 1.081 -10.330 1.00 66.00 88 SER A N 1
ATOM 727 C CA . SER A 1 88 ? 17.144 -0.281 -10.119 1.00 66.00 88 SER A CA 1
ATOM 728 C C . SER A 1 88 ? 16.277 -0.338 -8.854 1.00 66.00 88 SER A C 1
ATOM 730 O O . SER A 1 88 ? 16.827 -0.192 -7.758 1.00 66.00 88 SER A O 1
ATOM 732 N N . PRO A 1 89 ? 14.955 -0.558 -8.981 1.00 75.19 89 PRO A N 1
ATOM 733 C CA . PRO A 1 89 ? 14.074 -0.732 -7.835 1.00 75.19 89 PRO A CA 1
ATOM 734 C C . PRO A 1 89 ? 14.515 -1.937 -7.002 1.00 75.19 89 PRO A C 1
ATOM 736 O O . PRO A 1 89 ? 15.216 -2.834 -7.499 1.00 75.19 89 PRO A O 1
ATOM 739 N N . GLN A 1 90 ? 14.123 -1.956 -5.730 1.00 82.44 90 GLN A N 1
ATOM 740 C CA . GLN A 1 90 ? 14.408 -3.092 -4.867 1.00 82.44 90 GLN A CA 1
ATOM 741 C C . GLN A 1 90 ? 13.582 -4.305 -5.304 1.00 82.44 90 GLN A C 1
ATOM 743 O O . GLN A 1 90 ? 12.571 -4.190 -5.993 1.00 82.44 90 GLN A O 1
ATOM 748 N N . LEU A 1 91 ? 14.009 -5.506 -4.908 1.00 82.81 91 LEU A N 1
ATOM 749 C CA . LEU A 1 91 ? 13.312 -6.739 -5.289 1.00 82.81 91 LEU A CA 1
ATOM 750 C C . LEU A 1 91 ? 11.839 -6.723 -4.838 1.00 82.81 91 LEU A C 1
ATOM 752 O O . LEU A 1 91 ? 10.969 -7.217 -5.553 1.00 82.81 91 LEU A O 1
ATOM 756 N N . ASN A 1 92 ? 11.567 -6.100 -3.693 1.00 84.56 92 ASN A N 1
ATOM 757 C CA . ASN A 1 92 ? 10.234 -6.004 -3.109 1.00 84.56 92 ASN A CA 1
ATOM 758 C C . ASN A 1 92 ? 9.344 -5.027 -3.897 1.00 84.56 92 ASN A C 1
ATOM 760 O O . ASN A 1 92 ? 8.220 -5.394 -4.244 1.00 84.56 92 ASN A O 1
ATOM 764 N N . ASP A 1 93 ? 9.886 -3.885 -4.329 1.00 86.88 93 ASP A N 1
ATOM 765 C CA . ASP A 1 93 ? 9.226 -2.961 -5.266 1.00 86.88 93 ASP A CA 1
ATOM 766 C C . ASP A 1 93 ? 8.825 -3.669 -6.564 1.00 86.88 93 ASP A C 1
ATOM 768 O O . ASP A 1 93 ? 7.682 -3.588 -7.012 1.00 86.88 93 ASP A O 1
ATOM 772 N N . LEU A 1 94 ? 9.762 -4.421 -7.155 1.00 89.12 94 LEU A N 1
ATOM 773 C CA . LEU A 1 94 ? 9.512 -5.173 -8.385 1.00 89.12 94 LEU A CA 1
ATOM 774 C C . LEU A 1 94 ? 8.436 -6.242 -8.180 1.00 89.12 94 LEU A C 1
ATOM 776 O O . LEU A 1 94 ? 7.611 -6.448 -9.068 1.00 89.12 94 LEU A O 1
ATOM 780 N N . SER A 1 95 ? 8.401 -6.886 -7.009 1.00 90.88 95 SER A N 1
ATOM 781 C CA . SER A 1 95 ? 7.355 -7.856 -6.682 1.00 90.88 95 SER A CA 1
ATOM 782 C C . SER A 1 95 ? 5.961 -7.218 -6.693 1.00 90.88 95 SER A C 1
ATOM 784 O O . SER A 1 95 ? 5.043 -7.797 -7.269 1.00 90.88 95 SER A O 1
ATOM 786 N N . ASN A 1 96 ? 5.807 -6.005 -6.146 1.00 92.50 96 ASN A N 1
ATOM 787 C CA . ASN A 1 96 ? 4.536 -5.273 -6.146 1.00 92.50 96 ASN A CA 1
ATOM 788 C C . ASN A 1 96 ? 4.104 -4.878 -7.558 1.00 92.50 96 ASN A C 1
ATOM 790 O O . ASN A 1 96 ? 2.926 -4.980 -7.901 1.00 92.50 96 ASN A O 1
ATOM 794 N N . ILE A 1 97 ? 5.060 -4.455 -8.385 1.00 91.38 97 ILE A N 1
ATOM 795 C CA . ILE A 1 97 ? 4.803 -4.066 -9.773 1.00 91.38 97 ILE A CA 1
ATOM 796 C C . ILE A 1 97 ? 4.312 -5.269 -10.592 1.00 91.38 97 ILE A C 1
ATOM 798 O O . ILE A 1 97 ? 3.300 -5.169 -11.290 1.00 91.38 97 ILE A O 1
ATOM 802 N N . VAL A 1 98 ? 4.998 -6.412 -10.484 1.00 91.25 98 VAL A N 1
ATOM 803 C CA . VAL A 1 98 ? 4.598 -7.656 -11.162 1.00 91.25 98 VAL A CA 1
ATOM 804 C C . VAL A 1 98 ? 3.231 -8.122 -10.660 1.00 91.25 98 VAL A C 1
ATOM 806 O O . VAL A 1 98 ? 2.339 -8.366 -11.469 1.00 91.25 98 VAL A O 1
ATOM 809 N N . ALA A 1 99 ? 3.014 -8.126 -9.343 1.00 91.94 99 ALA A N 1
ATOM 810 C CA . ALA A 1 99 ? 1.730 -8.489 -8.750 1.00 91.94 99 ALA A CA 1
ATOM 811 C C . ALA A 1 99 ? 0.574 -7.630 -9.282 1.00 91.94 99 ALA A C 1
ATOM 813 O O . ALA A 1 99 ? -0.461 -8.160 -9.686 1.00 91.94 99 ALA A O 1
ATOM 814 N N . ALA A 1 100 ? 0.752 -6.306 -9.330 1.00 92.88 100 ALA A N 1
ATOM 815 C CA . ALA A 1 100 ? -0.265 -5.389 -9.835 1.00 92.88 100 ALA A CA 1
ATOM 816 C C . ALA A 1 100 ? -0.564 -5.619 -11.320 1.00 92.88 100 ALA A C 1
ATOM 818 O O . ALA A 1 100 ? -1.724 -5.540 -11.730 1.00 92.88 100 ALA A O 1
ATOM 819 N N . ARG A 1 101 ? 0.455 -5.946 -12.121 1.00 89.94 101 ARG A N 1
ATOM 820 C CA . ARG A 1 101 ? 0.282 -6.303 -13.531 1.00 89.94 101 ARG A CA 1
ATOM 821 C C . ARG A 1 101 ? -0.544 -7.580 -13.691 1.00 89.94 101 ARG A C 1
ATOM 823 O O . ARG A 1 101 ? -1.460 -7.592 -14.512 1.00 89.94 101 ARG A O 1
ATOM 830 N N . ASP A 1 102 ? -0.258 -8.610 -12.902 1.00 89.44 102 ASP A N 1
ATOM 831 C CA . ASP A 1 102 ? -0.908 -9.920 -13.015 1.00 89.44 102 ASP A CA 1
ATOM 832 C C . ASP A 1 102 ? -2.386 -9.872 -12.619 1.00 89.44 102 ASP A C 1
ATOM 834 O O . ASP A 1 102 ? -3.238 -10.465 -13.284 1.00 89.44 102 ASP A O 1
ATOM 838 N N . ILE A 1 103 ? -2.716 -9.120 -11.565 1.00 89.19 103 ILE A N 1
ATOM 839 C CA . ILE A 1 103 ? -4.099 -9.001 -11.082 1.00 89.19 103 ILE A CA 1
ATOM 840 C C . ILE A 1 103 ? -4.872 -7.837 -11.719 1.00 89.19 103 ILE A C 1
ATOM 842 O O . ILE A 1 103 ? -6.050 -7.653 -11.404 1.00 89.19 103 ILE A O 1
ATOM 846 N N . ASN A 1 104 ? -4.228 -7.051 -12.592 1.00 90.19 104 ASN A N 1
ATOM 847 C CA . ASN A 1 104 ? -4.736 -5.778 -13.118 1.00 90.19 104 ASN A CA 1
ATOM 848 C C . ASN A 1 104 ? -5.188 -4.821 -11.989 1.00 90.19 104 ASN A C 1
ATOM 850 O O . ASN A 1 104 ? -6.297 -4.271 -11.988 1.00 90.19 104 ASN A O 1
ATOM 854 N N . GLY A 1 105 ? -4.332 -4.695 -10.977 1.00 92.31 105 GLY A N 1
ATOM 855 C CA . GLY A 1 105 ? -4.542 -3.905 -9.770 1.00 92.31 105 GLY A CA 1
ATOM 856 C C . GLY A 1 105 ? -3.860 -2.541 -9.810 1.00 92.31 105 GLY A C 1
ATOM 857 O O . GLY A 1 105 ? -3.197 -2.167 -10.778 1.00 92.31 105 GLY A O 1
ATOM 858 N N . ILE A 1 106 ? -4.040 -1.791 -8.728 1.00 94.38 106 ILE A N 1
ATOM 859 C CA . ILE A 1 106 ? -3.423 -0.483 -8.505 1.00 94.38 106 ILE A CA 1
ATOM 860 C C . ILE A 1 106 ? -2.395 -0.621 -7.381 1.00 94.38 106 ILE A C 1
ATOM 862 O O . ILE A 1 106 ? -2.741 -1.063 -6.289 1.00 94.38 106 ILE A O 1
ATOM 866 N N . VAL A 1 107 ? -1.145 -0.227 -7.619 1.00 95.19 107 VAL A N 1
ATOM 867 C CA . VAL A 1 107 ? -0.128 -0.174 -6.555 1.00 95.19 107 VAL A CA 1
ATOM 868 C C . VAL A 1 107 ? -0.431 0.999 -5.624 1.00 95.19 107 VAL A C 1
ATOM 870 O O . VAL A 1 107 ? -0.713 2.099 -6.094 1.00 95.19 107 VAL A O 1
ATOM 873 N N . VAL A 1 108 ? -0.350 0.795 -4.314 1.00 95.69 108 VAL A N 1
ATOM 874 C CA . VAL A 1 108 ? -0.454 1.848 -3.299 1.00 95.69 108 VAL A CA 1
ATOM 875 C C . VAL A 1 108 ? 0.885 1.948 -2.589 1.00 95.69 108 VAL A C 1
ATOM 877 O O . VAL A 1 108 ? 1.292 1.012 -1.903 1.00 95.69 108 VAL A O 1
ATOM 880 N N . SER A 1 109 ? 1.582 3.068 -2.767 1.00 93.31 109 SER A N 1
ATOM 881 C CA . SER A 1 109 ? 2.885 3.278 -2.138 1.00 93.31 109 SER A CA 1
ATOM 882 C C . SER A 1 109 ? 3.144 4.744 -1.838 1.00 93.31 109 SER A C 1
ATOM 884 O O . SER A 1 109 ? 2.760 5.642 -2.585 1.00 93.31 109 SER A O 1
ATOM 886 N N . SER A 1 110 ? 3.861 4.978 -0.745 1.00 89.25 110 SER A N 1
ATOM 887 C CA . SER A 1 110 ? 4.415 6.284 -0.421 1.00 89.25 110 SER A CA 1
ATOM 888 C C . SER A 1 110 ? 5.798 6.495 -1.044 1.00 89.25 110 SER A C 1
ATOM 890 O O . SER A 1 110 ? 6.248 7.638 -1.089 1.00 89.25 110 SER A O 1
ATOM 892 N N . ASP A 1 111 ? 6.486 5.462 -1.543 1.00 88.88 111 ASP A N 1
ATOM 893 C CA . ASP A 1 111 ? 7.801 5.607 -2.174 1.00 88.88 111 ASP A CA 1
ATOM 894 C C . ASP A 1 111 ? 7.683 6.214 -3.581 1.00 88.88 111 ASP A C 1
ATOM 896 O O . ASP A 1 111 ? 7.129 5.633 -4.514 1.00 88.88 111 ASP A O 1
ATOM 900 N N . LEU A 1 112 ? 8.256 7.406 -3.753 1.00 85.38 112 LEU A N 1
ATOM 901 C CA . LEU A 1 112 ? 8.229 8.131 -5.019 1.00 85.38 112 LEU A CA 1
ATOM 902 C C . LEU A 1 112 ? 9.052 7.457 -6.124 1.00 85.38 112 LEU A C 1
ATOM 904 O O . LEU A 1 112 ? 8.765 7.688 -7.300 1.00 85.38 112 LEU A O 1
ATOM 908 N N . GLN A 1 113 ? 10.057 6.645 -5.787 1.00 86.44 113 GLN A N 1
ATOM 909 C CA . GLN A 1 113 ? 10.799 5.871 -6.780 1.00 86.44 113 GLN A CA 1
ATOM 910 C C . GLN A 1 113 ? 9.926 4.745 -7.345 1.00 86.44 113 GLN A C 1
ATOM 912 O O . GLN A 1 113 ? 9.849 4.594 -8.569 1.00 86.44 113 GLN A O 1
ATOM 917 N N . LEU A 1 114 ? 9.208 4.019 -6.482 1.00 89.69 114 LEU A N 1
ATOM 918 C CA . LEU A 1 114 ? 8.232 3.013 -6.900 1.00 89.69 114 LEU A CA 1
ATOM 919 C C . LEU A 1 114 ? 7.108 3.656 -7.722 1.00 89.69 114 LEU A C 1
ATOM 921 O O . LEU A 1 114 ? 6.825 3.197 -8.826 1.00 89.69 114 LEU A O 1
ATOM 925 N N . VAL A 1 115 ? 6.547 4.784 -7.267 1.00 89.25 115 VAL A N 1
ATOM 926 C CA . VAL A 1 115 ? 5.510 5.523 -8.016 1.00 89.25 115 VAL A CA 1
ATOM 927 C C . VAL A 1 115 ? 5.979 5.882 -9.427 1.00 89.25 115 VAL A C 1
ATOM 929 O O . VAL A 1 115 ? 5.282 5.590 -10.396 1.00 89.25 115 VAL A O 1
ATOM 932 N N . ARG A 1 116 ? 7.177 6.460 -9.574 1.00 85.69 116 ARG A N 1
ATOM 933 C CA . ARG A 1 116 ? 7.729 6.811 -10.895 1.00 85.69 116 ARG A CA 1
ATOM 934 C C . ARG A 1 116 ? 7.969 5.594 -11.778 1.00 85.69 116 ARG A C 1
ATOM 936 O O . ARG A 1 116 ? 7.760 5.678 -12.984 1.00 85.69 116 ARG A O 1
ATOM 943 N N . THR A 1 117 ? 8.404 4.487 -11.184 1.00 87.81 117 THR A N 1
ATOM 944 C CA . THR A 1 117 ? 8.604 3.232 -11.911 1.00 87.81 117 THR A CA 1
ATOM 945 C C . THR A 1 117 ? 7.263 2.695 -12.410 1.00 87.81 117 THR A C 1
ATOM 947 O O . THR A 1 117 ? 7.127 2.374 -13.581 1.00 87.81 117 THR A O 1
ATOM 950 N N . CYS A 1 118 ? 6.221 2.671 -11.581 1.00 90.12 118 CYS A N 1
ATOM 951 C CA . CYS A 1 118 ? 4.887 2.286 -12.043 1.00 90.12 118 CYS A CA 1
ATOM 952 C C . CYS A 1 118 ? 4.398 3.187 -13.192 1.00 90.12 118 CYS A C 1
ATOM 954 O O . CYS A 1 118 ? 3.917 2.683 -14.208 1.00 90.12 118 CYS A O 1
ATOM 956 N N . GLU A 1 119 ? 4.580 4.508 -13.073 1.00 87.88 119 GLU A N 1
ATOM 957 C CA . GLU A 1 119 ? 4.211 5.474 -14.116 1.00 87.88 119 GLU A CA 1
ATOM 958 C C . GLU A 1 119 ? 4.945 5.225 -15.443 1.00 87.88 119 GLU A C 1
ATOM 960 O O . GLU A 1 119 ? 4.308 5.263 -16.497 1.00 87.88 119 GLU A O 1
ATOM 965 N N . SER A 1 120 ? 6.250 4.926 -15.423 1.00 86.44 120 SER A N 1
ATOM 966 C CA . SER A 1 120 ? 7.018 4.673 -16.652 1.00 86.44 120 SER A CA 1
ATOM 967 C C . SER A 1 120 ? 6.571 3.406 -17.387 1.00 86.44 120 SER A C 1
ATOM 969 O O . SER A 1 120 ? 6.660 3.349 -18.613 1.00 86.44 120 SER A O 1
ATOM 971 N N . PHE A 1 121 ? 6.030 2.422 -16.664 1.00 84.69 121 PHE A N 1
ATOM 972 C CA . PHE A 1 121 ? 5.497 1.176 -17.225 1.00 84.69 121 PHE A CA 1
ATOM 973 C C . PHE A 1 121 ? 3.982 1.197 -17.474 1.00 84.69 121 PHE A C 1
ATOM 975 O O . PHE A 1 121 ? 3.412 0.168 -17.838 1.00 84.69 121 PHE A O 1
ATOM 982 N N . ASN A 1 122 ? 3.322 2.352 -17.326 1.00 87.62 122 ASN A N 1
ATOM 983 C CA . ASN A 1 122 ? 1.861 2.490 -17.412 1.00 87.62 122 ASN A CA 1
ATOM 984 C C . ASN A 1 122 ? 1.098 1.554 -16.456 1.00 87.62 122 ASN A C 1
ATOM 986 O O . ASN A 1 122 ? -0.007 1.101 -16.762 1.00 87.62 122 ASN A O 1
ATOM 990 N N . ILE A 1 123 ? 1.679 1.269 -15.292 1.00 90.00 123 ILE A N 1
ATOM 991 C CA . ILE A 1 123 ? 1.039 0.491 -14.236 1.00 90.00 123 ILE A CA 1
ATOM 992 C C . ILE A 1 123 ? 0.311 1.468 -13.307 1.00 90.00 123 ILE A C 1
ATOM 994 O O . ILE A 1 123 ? 0.925 2.427 -12.829 1.00 90.00 123 ILE A O 1
ATOM 998 N N . PRO A 1 124 ? -0.999 1.281 -13.057 1.00 91.50 124 PRO A N 1
ATOM 999 C CA . PRO A 1 124 ? -1.751 2.168 -12.182 1.00 91.50 124 PRO A CA 1
ATOM 1000 C C . PRO A 1 124 ? -1.144 2.227 -10.778 1.00 91.50 124 PRO A C 1
ATOM 1002 O O . PRO A 1 124 ? -0.920 1.198 -10.143 1.00 91.50 124 PRO A O 1
ATOM 1005 N N . VAL A 1 125 ? -0.924 3.440 -10.275 1.00 93.00 125 VAL A N 1
ATOM 1006 C CA . VAL A 1 125 ? -0.363 3.665 -8.943 1.00 93.00 125 VAL A CA 1
ATOM 1007 C C . VAL A 1 125 ? -1.053 4.829 -8.240 1.00 93.00 125 VAL A C 1
ATOM 1009 O O . VAL A 1 125 ? -1.427 5.826 -8.862 1.00 93.00 125 VAL A O 1
ATOM 1012 N N . LEU A 1 126 ? -1.229 4.700 -6.929 1.00 92.50 126 LEU A N 1
ATOM 1013 C CA . LEU A 1 126 ? -1.711 5.736 -6.031 1.00 92.50 126 LEU A CA 1
ATOM 1014 C C . LEU A 1 126 ? -0.709 5.969 -4.907 1.00 92.50 126 LEU A C 1
ATOM 1016 O O . LEU A 1 126 ? -0.120 5.032 -4.373 1.00 92.50 126 LEU A O 1
ATOM 1020 N N . ILE A 1 127 ? -0.562 7.236 -4.525 1.00 92.25 127 ILE A N 1
ATOM 1021 C CA . ILE A 1 127 ? 0.112 7.570 -3.277 1.00 92.25 127 ILE A CA 1
ATOM 1022 C C . ILE A 1 127 ? -0.796 7.164 -2.115 1.00 92.25 127 ILE A C 1
ATOM 1024 O O . ILE A 1 127 ? -2.015 7.328 -2.207 1.00 92.25 127 ILE A O 1
ATOM 1028 N N . SER A 1 128 ? -0.214 6.639 -1.037 1.00 94.56 128 SER A N 1
ATOM 1029 C CA . SER A 1 128 ? -0.943 6.114 0.124 1.00 94.56 128 SER A CA 1
ATOM 1030 C C . SER A 1 128 ? -1.958 7.105 0.693 1.00 94.56 128 SER A C 1
ATOM 1032 O O . SER A 1 128 ? -3.120 6.747 0.876 1.00 94.56 128 SER A O 1
ATOM 1034 N N . SER A 1 129 ? -1.571 8.368 0.908 1.00 90.25 129 SER A N 1
ATOM 1035 C CA . SER A 1 129 ? -2.507 9.403 1.378 1.00 90.25 129 SER A CA 1
ATOM 1036 C C . SER A 1 129 ? -3.661 9.633 0.394 1.00 90.25 129 SER A C 1
ATOM 1038 O O . SER A 1 129 ? -4.824 9.679 0.793 1.00 90.25 129 SER A O 1
ATOM 1040 N N . SER A 1 130 ? -3.382 9.681 -0.912 1.00 88.56 130 SER A N 1
ATOM 1041 C CA . SER A 1 130 ? -4.418 9.800 -1.947 1.00 88.56 130 SER A CA 1
ATOM 1042 C C . SER A 1 130 ? -5.347 8.585 -2.004 1.00 88.56 130 SER A C 1
ATOM 1044 O O . SER A 1 130 ? -6.526 8.737 -2.320 1.00 88.56 130 SER A O 1
ATOM 1046 N N . PHE A 1 131 ? -4.844 7.390 -1.692 1.00 93.81 131 PHE A N 1
ATOM 1047 C CA . PHE A 1 131 ? -5.661 6.187 -1.580 1.00 93.81 131 PHE A CA 1
ATOM 1048 C C . PHE A 1 131 ? -6.625 6.276 -0.391 1.00 93.81 131 PHE A C 1
ATOM 1050 O O . PHE A 1 131 ? -7.818 6.065 -0.576 1.00 93.81 131 PHE A O 1
ATOM 1057 N N . ILE A 1 132 ? -6.176 6.699 0.795 1.00 93.62 132 ILE A N 1
ATOM 1058 C CA . ILE A 1 132 ? -7.101 6.906 1.924 1.00 93.62 132 ILE A CA 1
ATOM 1059 C C . ILE A 1 132 ? -8.112 8.018 1.622 1.00 93.62 132 ILE A C 1
ATOM 1061 O O . ILE A 1 132 ? -9.296 7.884 1.924 1.00 93.62 132 ILE A O 1
ATOM 1065 N N . PHE A 1 133 ? -7.682 9.090 0.952 1.00 85.56 133 PHE A N 1
ATOM 1066 C CA . PHE A 1 133 ? -8.590 10.143 0.500 1.00 85.56 133 PHE A CA 1
ATOM 1067 C C . PHE A 1 133 ? -9.654 9.610 -0.473 1.00 85.56 133 PHE A C 1
ATOM 1069 O O . PHE A 1 133 ? -10.820 9.994 -0.386 1.00 85.56 133 PHE A O 1
ATOM 1076 N N . LEU A 1 134 ? -9.286 8.701 -1.380 1.00 88.31 134 LEU A N 1
ATOM 1077 C CA . LEU A 1 134 ? -10.239 7.994 -2.235 1.00 88.31 134 LEU A CA 1
ATOM 1078 C C . LEU A 1 134 ? -11.256 7.205 -1.395 1.00 88.31 134 LEU A C 1
ATOM 1080 O O . LEU A 1 134 ? -12.457 7.321 -1.644 1.00 88.31 134 LEU A O 1
ATOM 1084 N N . LEU A 1 135 ? -10.795 6.451 -0.392 1.00 90.56 135 LEU A N 1
ATOM 1085 C CA . LEU A 1 135 ? -11.672 5.666 0.485 1.00 90.56 135 LEU A CA 1
ATOM 1086 C C . LEU A 1 135 ? -12.664 6.550 1.244 1.00 90.56 135 LEU A C 1
ATOM 1088 O O . LEU A 1 135 ? -13.853 6.260 1.303 1.00 90.56 135 LEU A O 1
ATOM 1092 N N . ARG A 1 136 ? -12.194 7.685 1.755 1.00 87.00 136 ARG A N 1
ATOM 1093 C CA . ARG A 1 136 ? -13.032 8.662 2.456 1.00 87.00 136 ARG A CA 1
ATOM 1094 C C . ARG A 1 136 ? -14.144 9.219 1.562 1.00 87.00 136 ARG A C 1
ATOM 1096 O O . ARG A 1 136 ? -15.287 9.343 1.975 1.00 87.00 136 ARG A O 1
ATOM 1103 N N . ASN A 1 137 ? -13.832 9.546 0.310 1.00 81.62 137 ASN A N 1
ATOM 1104 C CA . ASN A 1 137 ? -14.837 10.091 -0.612 1.00 81.62 137 ASN A CA 1
ATOM 1105 C C . ASN A 1 137 ? -15.791 9.024 -1.177 1.00 81.62 137 ASN A C 1
ATOM 1107 O O . ASN A 1 137 ? -16.770 9.366 -1.836 1.00 81.62 137 ASN A O 1
ATOM 1111 N N . THR A 1 138 ? -15.507 7.743 -0.939 1.00 82.25 138 THR A N 1
ATOM 1112 C CA . THR A 1 138 ? -16.354 6.613 -1.349 1.00 82.25 138 THR A CA 1
ATOM 1113 C C . THR A 1 138 ? -17.161 6.028 -0.207 1.00 82.25 138 THR A C 1
ATOM 1115 O O . THR A 1 138 ? -18.229 5.462 -0.440 1.00 82.25 138 THR A O 1
ATOM 1118 N N . CYS A 1 139 ? -16.670 6.157 1.020 1.00 84.81 139 CYS A N 1
ATOM 1119 C CA . CYS A 1 139 ? -17.335 5.651 2.198 1.00 84.81 139 CYS A CA 1
ATOM 1120 C C . CYS A 1 139 ? -18.558 6.513 2.546 1.00 84.81 139 CYS A C 1
ATOM 1122 O O . CYS A 1 139 ? -18.477 7.729 2.727 1.00 84.81 139 CYS A O 1
ATOM 1124 N N . LEU A 1 140 ? -19.715 5.858 2.659 1.00 79.31 140 LEU A N 1
ATOM 1125 C CA . LEU A 1 140 ? -20.992 6.507 2.974 1.00 79.31 140 LEU A CA 1
ATOM 1126 C C . LEU A 1 140 ? -21.254 6.614 4.485 1.00 79.31 140 LEU A C 1
ATOM 1128 O O . LEU A 1 140 ? -22.172 7.323 4.893 1.00 79.31 140 LEU A O 1
ATOM 1132 N N . LYS A 1 141 ? -20.492 5.894 5.320 1.00 87.06 141 LYS A N 1
ATOM 1133 C CA . LYS A 1 141 ? -20.688 5.851 6.775 1.00 87.06 141 LYS A CA 1
ATOM 1134 C C . LYS A 1 141 ? -19.831 6.921 7.453 1.00 87.06 141 LYS A C 1
ATOM 1136 O O . LYS A 1 141 ? -18.610 6.922 7.329 1.00 87.06 141 LYS A O 1
ATOM 1141 N N . GLU A 1 142 ? -20.472 7.804 8.212 1.00 85.62 142 GLU A N 1
ATOM 1142 C CA . GLU A 1 142 ? -19.802 8.934 8.870 1.00 85.62 142 GLU A CA 1
ATOM 1143 C C . GLU A 1 142 ? -18.745 8.483 9.892 1.00 85.62 142 GLU A C 1
ATOM 1145 O O . GLU A 1 142 ? -17.617 8.968 9.855 1.0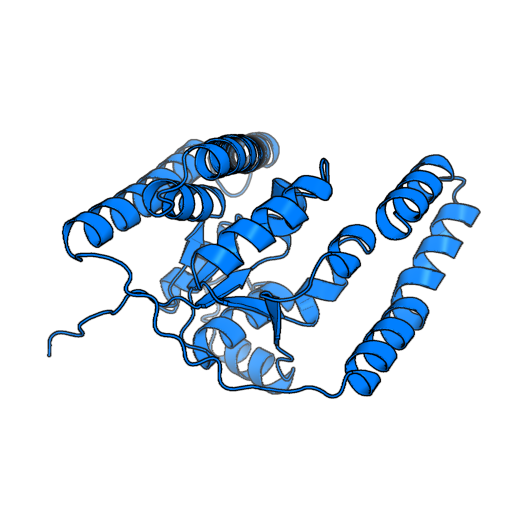0 85.62 142 GLU A O 1
ATOM 1150 N N . ASP A 1 143 ? -19.051 7.473 10.713 1.00 87.06 143 ASP A N 1
ATOM 1151 C CA . ASP A 1 143 ? -18.104 6.925 11.697 1.00 87.06 143 ASP A CA 1
ATOM 1152 C C . ASP A 1 143 ? -16.827 6.366 11.041 1.00 87.06 143 ASP A C 1
ATOM 1154 O O . ASP A 1 143 ? -15.719 6.534 11.554 1.00 87.06 143 ASP A O 1
ATOM 1158 N N . GLN A 1 144 ? -16.963 5.734 9.872 1.00 90.12 144 GLN A N 1
ATOM 1159 C CA . GLN A 1 144 ? -15.830 5.205 9.109 1.00 90.12 144 GLN A CA 1
ATOM 1160 C C . GLN A 1 144 ? -15.014 6.330 8.467 1.00 90.12 144 GLN A C 1
ATOM 1162 O O . GLN A 1 144 ? -13.786 6.259 8.450 1.00 90.12 144 GLN A O 1
ATOM 1167 N N . ASN A 1 145 ? -15.667 7.402 8.013 1.00 88.25 145 ASN A N 1
ATOM 1168 C CA . ASN A 1 145 ? -14.980 8.588 7.504 1.00 88.25 145 ASN A CA 1
ATOM 1169 C C . ASN A 1 145 ? -14.119 9.274 8.568 1.00 88.25 145 ASN A C 1
ATOM 1171 O O . ASN A 1 145 ? -13.013 9.699 8.250 1.00 88.25 145 ASN A O 1
ATOM 1175 N N . ILE A 1 146 ? -14.557 9.306 9.830 1.00 90.31 146 ILE A N 1
ATOM 1176 C CA . ILE A 1 146 ? -13.742 9.832 10.938 1.00 90.31 146 ILE A CA 1
ATOM 1177 C C . ILE A 1 146 ? -12.468 8.993 11.126 1.00 90.31 146 ILE A C 1
ATOM 1179 O O . ILE A 1 146 ? -11.375 9.537 11.308 1.00 90.31 146 ILE A O 1
ATOM 1183 N N . ALA A 1 147 ? -12.585 7.663 11.062 1.00 91.31 147 ALA A N 1
ATOM 1184 C CA . ALA A 1 147 ? -11.428 6.777 11.151 1.00 91.31 147 ALA A CA 1
ATOM 1185 C C . ALA A 1 147 ? -10.469 6.969 9.963 1.00 91.31 147 ALA A C 1
ATOM 1187 O O . ALA A 1 147 ? -9.258 7.068 10.171 1.00 91.31 147 ALA A O 1
ATOM 1188 N N . LEU A 1 148 ? -11.003 7.074 8.741 1.00 92.75 148 LEU A N 1
ATOM 1189 C CA . LEU A 1 148 ? -10.222 7.328 7.528 1.00 92.75 148 LEU A CA 1
ATOM 1190 C C . LEU A 1 148 ? -9.541 8.701 7.549 1.00 92.75 148 LEU A C 1
ATOM 1192 O O . LEU A 1 148 ? -8.394 8.786 7.124 1.00 92.75 148 LEU A O 1
ATOM 1196 N N . ASP A 1 149 ? -10.182 9.744 8.082 1.00 90.31 149 ASP A N 1
ATOM 1197 C CA . ASP A 1 149 ? -9.582 11.078 8.237 1.00 90.31 149 ASP A CA 1
ATOM 1198 C C . ASP A 1 149 ? -8.347 11.024 9.141 1.00 90.31 149 ASP A C 1
ATOM 1200 O O . ASP A 1 149 ? -7.274 11.515 8.788 1.00 90.31 149 ASP A O 1
ATOM 1204 N N . ARG A 1 150 ? -8.455 10.326 10.274 1.00 92.44 150 ARG A N 1
ATOM 1205 C CA . ARG A 1 150 ? -7.318 10.129 11.178 1.00 92.44 150 ARG A CA 1
ATOM 1206 C C . ARG A 1 150 ? -6.177 9.352 10.511 1.00 92.44 150 ARG A C 1
ATOM 1208 O O . ARG A 1 150 ? -5.023 9.754 10.643 1.00 92.44 150 ARG A O 1
ATOM 1215 N N . ILE A 1 151 ? -6.476 8.261 9.799 1.00 93.25 151 ILE A N 1
ATOM 1216 C CA . ILE A 1 151 ? -5.458 7.460 9.089 1.00 93.25 151 ILE A CA 1
ATOM 1217 C C . ILE A 1 151 ? -4.803 8.293 7.976 1.00 93.25 151 ILE A C 1
ATOM 1219 O O . ILE A 1 151 ? -3.581 8.278 7.826 1.00 93.25 151 ILE A O 1
ATOM 1223 N N . HIS A 1 152 ? -5.602 9.053 7.224 1.00 92.25 152 HIS A N 1
ATOM 1224 C CA . HIS A 1 152 ? -5.133 9.949 6.171 1.00 92.25 152 HIS A CA 1
ATOM 1225 C C . HIS A 1 152 ? -4.118 10.955 6.712 1.00 92.25 152 HIS A C 1
ATOM 1227 O O . HIS A 1 152 ? -3.036 11.097 6.144 1.00 92.25 152 HIS A O 1
ATOM 1233 N N . ASP A 1 153 ? -4.438 11.617 7.823 1.00 87.44 153 ASP A N 1
ATOM 1234 C CA . ASP A 1 153 ? -3.577 12.642 8.408 1.00 87.44 153 ASP A CA 1
ATOM 1235 C C . ASP A 1 153 ? -2.254 12.066 8.918 1.00 87.44 153 ASP A C 1
ATOM 1237 O O . ASP A 1 153 ? -1.203 12.693 8.747 1.00 87.44 153 ASP A O 1
ATOM 1241 N N . VAL A 1 154 ? -2.280 10.859 9.493 1.00 91.94 154 VAL A N 1
ATOM 1242 C CA . VAL A 1 154 ? -1.073 10.141 9.929 1.00 91.94 154 VAL A CA 1
ATOM 1243 C C . VAL A 1 154 ? -0.168 9.835 8.735 1.00 91.94 154 VAL A C 1
ATOM 1245 O O . VAL A 1 154 ? 1.008 10.210 8.754 1.00 91.94 154 VAL A O 1
ATOM 1248 N N . ILE A 1 155 ? -0.715 9.225 7.679 1.00 91.56 155 ILE A N 1
ATOM 1249 C CA . ILE A 1 155 ? 0.047 8.854 6.479 1.00 91.56 155 ILE A CA 1
ATOM 1250 C C . ILE A 1 155 ? 0.587 10.101 5.773 1.00 91.56 155 ILE A C 1
ATOM 1252 O O . ILE A 1 155 ? 1.777 10.172 5.473 1.00 91.56 155 ILE A O 1
ATOM 1256 N N . LEU A 1 156 ? -0.256 11.111 5.544 1.00 88.06 156 LEU A N 1
ATOM 1257 C CA . LEU A 1 156 ? 0.138 12.350 4.873 1.00 88.06 156 LEU A CA 1
ATOM 1258 C C . LEU A 1 156 ? 1.248 13.082 5.639 1.00 88.06 156 LEU A C 1
ATOM 1260 O O . LEU A 1 156 ? 2.213 13.566 5.041 1.00 88.06 156 LEU A O 1
ATOM 1264 N N . SER A 1 157 ? 1.128 13.155 6.966 1.00 86.00 157 SER A N 1
ATOM 1265 C CA . SER A 1 157 ? 2.144 13.787 7.810 1.00 86.00 157 SER A CA 1
ATOM 1266 C C . SER A 1 157 ? 3.479 13.054 7.721 1.00 86.00 157 SER A C 1
ATOM 1268 O O . SER A 1 157 ? 4.527 13.698 7.634 1.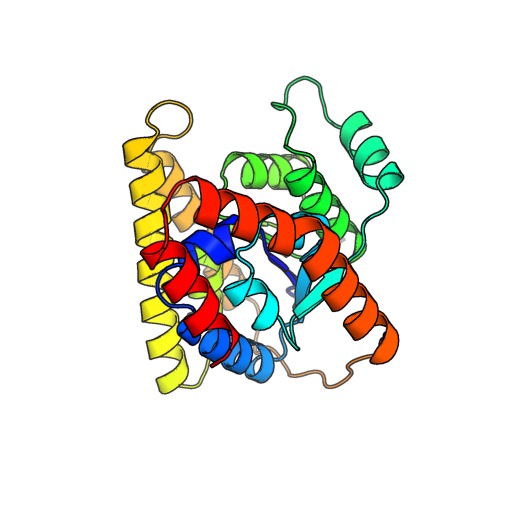00 86.00 157 SER A O 1
ATOM 1270 N N . ASP A 1 158 ? 3.453 11.720 7.713 1.00 87.44 158 ASP A N 1
ATOM 1271 C CA . ASP A 1 158 ? 4.659 10.907 7.588 1.00 87.44 158 ASP A CA 1
ATOM 1272 C C . ASP A 1 158 ? 5.316 11.061 6.207 1.00 87.44 158 ASP A C 1
ATOM 1274 O O . ASP A 1 158 ? 6.520 11.307 6.118 1.00 87.44 158 ASP A O 1
ATOM 1278 N N . GLU A 1 159 ? 4.522 11.052 5.134 1.00 84.94 159 GLU A N 1
ATOM 1279 C CA . GLU A 1 159 ? 4.978 11.290 3.762 1.00 84.94 159 GLU A CA 1
ATOM 1280 C C . GLU A 1 159 ? 5.673 12.652 3.607 1.00 84.94 159 GLU A C 1
ATOM 1282 O O . GLU A 1 159 ? 6.763 12.750 3.028 1.00 84.94 159 GLU A O 1
ATOM 1287 N N . ILE A 1 160 ? 5.072 13.719 4.142 1.00 80.31 160 ILE A N 1
ATOM 1288 C CA . ILE A 1 160 ? 5.653 15.066 4.101 1.00 80.31 160 ILE A CA 1
ATOM 1289 C C . ILE A 1 160 ? 6.940 15.110 4.928 1.00 80.31 160 ILE A C 1
ATOM 1291 O O . ILE A 1 160 ? 7.969 15.586 4.435 1.00 80.31 160 ILE A O 1
ATOM 1295 N N . ARG A 1 161 ? 6.912 14.582 6.158 1.00 82.19 161 ARG A N 1
ATOM 1296 C CA . ARG A 1 161 ? 8.07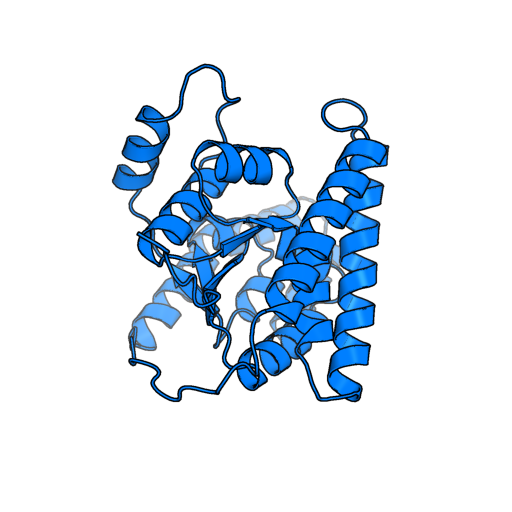5 14.540 7.054 1.00 82.19 161 ARG A CA 1
ATOM 1297 C C . ARG A 1 161 ? 9.255 13.832 6.396 1.00 82.19 161 ARG A C 1
ATOM 1299 O O . ARG A 1 161 ? 10.349 14.391 6.349 1.00 82.19 161 ARG A O 1
ATOM 1306 N N . HIS A 1 162 ? 9.017 12.668 5.800 1.00 77.88 162 HIS A N 1
ATOM 1307 C CA . HIS A 1 162 ? 10.051 11.889 5.129 1.00 77.88 162 HIS A CA 1
ATOM 1308 C C . HIS A 1 162 ? 10.701 12.655 3.963 1.00 77.88 162 HIS A C 1
ATOM 1310 O O . HIS A 1 162 ? 11.911 12.564 3.749 1.00 77.88 162 HIS A O 1
ATOM 1316 N N . SER A 1 163 ? 9.923 13.460 3.228 1.00 71.50 163 SER A N 1
ATOM 1317 C CA . SER A 1 163 ? 10.459 14.348 2.184 1.00 71.50 163 SER A CA 1
ATOM 1318 C C . SER A 1 163 ? 11.302 15.494 2.740 1.00 71.50 163 SER A C 1
ATOM 1320 O O . SER A 1 163 ? 12.301 15.873 2.128 1.00 71.50 163 SER A O 1
ATOM 1322 N N . VAL A 1 164 ? 10.922 16.053 3.890 1.00 69.81 164 VAL A N 1
ATOM 1323 C CA . VAL A 1 164 ? 11.672 17.140 4.537 1.00 69.81 164 VAL A CA 1
ATOM 1324 C C . VAL A 1 164 ? 12.995 16.634 5.112 1.00 69.81 164 VAL A C 1
ATOM 1326 O O . VAL A 1 164 ? 13.998 17.342 5.021 1.00 69.81 164 VAL A O 1
ATOM 1329 N N . GLU A 1 165 ? 13.007 15.426 5.677 1.00 68.56 165 GLU A N 1
ATOM 1330 C CA . GLU A 1 165 ? 14.179 14.815 6.311 1.00 68.56 165 GLU A CA 1
ATOM 1331 C C . GLU A 1 165 ? 15.201 14.313 5.286 1.00 68.56 165 GLU A C 1
ATOM 1333 O O . GLU A 1 165 ? 16.396 14.562 5.440 1.00 68.56 165 GLU A O 1
ATOM 1338 N N . LYS A 1 166 ? 14.756 13.648 4.208 1.00 63.09 166 LYS A N 1
ATOM 1339 C CA . LYS A 1 166 ? 15.691 13.017 3.268 1.00 63.09 166 LYS A CA 1
ATOM 1340 C C . LYS A 1 166 ? 16.384 13.972 2.294 1.00 63.09 166 LYS A C 1
ATOM 1342 O O . LYS A 1 166 ? 17.389 13.534 1.756 1.00 63.09 166 LYS A O 1
ATOM 1347 N N . ARG A 1 167 ? 15.900 15.211 2.059 1.00 53.66 167 ARG A N 1
ATOM 1348 C CA . ARG A 1 167 ? 16.434 16.339 1.218 1.00 53.66 167 ARG A CA 1
ATOM 1349 C C . ARG A 1 167 ? 17.220 16.054 -0.089 1.00 53.66 167 ARG A C 1
ATOM 1351 O O . ARG A 1 167 ? 17.617 17.007 -0.750 1.00 53.66 167 ARG A O 1
ATOM 1358 N N . GLN A 1 168 ? 17.458 14.811 -0.499 1.00 49.47 168 GLN A N 1
ATOM 1359 C CA . GLN A 1 168 ? 18.494 14.443 -1.470 1.00 49.47 168 GLN A CA 1
ATOM 1360 C C . GLN A 1 168 ? 17.947 13.758 -2.727 1.00 49.47 168 GLN A C 1
ATOM 1362 O O . GLN A 1 168 ? 18.678 13.670 -3.706 1.00 49.47 168 GLN A O 1
ATOM 1367 N N . MET A 1 169 ? 16.674 13.338 -2.758 1.00 49.09 169 MET A N 1
ATOM 1368 C CA . MET A 1 169 ? 16.059 12.795 -3.985 1.00 49.09 169 MET A CA 1
ATOM 1369 C C . MET A 1 169 ? 14.714 13.421 -4.372 1.00 49.09 169 MET A C 1
ATOM 1371 O O . MET A 1 169 ? 14.441 13.548 -5.563 1.00 49.09 169 MET A O 1
ATOM 1375 N N . PHE A 1 170 ? 13.892 13.877 -3.417 1.00 55.25 170 PHE A N 1
ATOM 1376 C CA . PHE A 1 170 ? 12.592 14.485 -3.724 1.00 55.25 170 PHE A CA 1
ATOM 1377 C C . PHE A 1 170 ? 12.288 15.672 -2.806 1.00 55.25 170 PHE A C 1
ATOM 1379 O O . PHE A 1 170 ? 12.163 15.512 -1.594 1.00 55.25 170 PHE A O 1
ATOM 1386 N N . ASP A 1 171 ? 12.149 16.857 -3.402 1.00 68.19 171 ASP A N 1
ATOM 1387 C CA . ASP A 1 171 ? 11.710 18.080 -2.722 1.00 68.19 171 ASP A CA 1
ATOM 1388 C C . ASP A 1 171 ? 10.268 17.905 -2.194 1.00 68.19 171 ASP A C 1
ATOM 1390 O O . ASP A 1 171 ? 9.405 17.461 -2.964 1.00 68.19 171 ASP A O 1
ATOM 1394 N N . PRO A 1 172 ? 9.970 18.254 -0.924 1.00 65.31 172 PRO A N 1
ATOM 1395 C CA . PRO A 1 172 ? 8.610 18.312 -0.384 1.00 65.31 172 PRO A CA 1
ATOM 1396 C C . PRO A 1 172 ? 7.573 18.922 -1.333 1.00 65.31 172 PRO A C 1
ATOM 1398 O O . PRO A 1 172 ? 6.464 18.400 -1.437 1.00 65.31 172 PRO A O 1
ATOM 1401 N N . VAL A 1 173 ? 7.931 19.969 -2.087 1.00 67.94 173 VAL A N 1
ATOM 1402 C CA . VAL A 1 173 ? 7.026 20.591 -3.070 1.00 67.94 173 VAL A CA 1
ATOM 1403 C C . VAL A 1 173 ? 6.621 19.605 -4.169 1.00 67.94 173 VAL A C 1
ATOM 1405 O O . VAL A 1 173 ? 5.459 19.556 -4.567 1.00 67.94 173 VAL A O 1
ATOM 1408 N N . THR A 1 174 ? 7.566 18.797 -4.654 1.00 70.38 174 THR A N 1
ATOM 1409 C CA . THR A 1 174 ? 7.308 17.775 -5.679 1.00 70.38 174 THR A CA 1
ATOM 1410 C C . THR A 1 174 ? 6.404 16.673 -5.136 1.00 70.38 174 THR A C 1
ATOM 1412 O O . THR A 1 174 ? 5.482 16.253 -5.834 1.00 70.38 174 THR A O 1
ATOM 1415 N N . ARG A 1 175 ? 6.615 16.238 -3.885 1.00 74.50 175 ARG A N 1
ATOM 1416 C CA . ARG A 1 175 ? 5.736 15.248 -3.246 1.00 74.50 175 ARG A CA 1
ATOM 1417 C C . ARG A 1 175 ? 4.316 15.789 -3.089 1.00 74.50 175 ARG A C 1
ATOM 1419 O O . ARG A 1 175 ? 3.376 15.112 -3.485 1.00 74.50 175 ARG A O 1
ATOM 1426 N N . ILE A 1 176 ? 4.159 17.017 -2.589 1.00 69.81 176 ILE A N 1
ATOM 1427 C CA . ILE A 1 176 ? 2.844 17.659 -2.436 1.00 69.81 176 ILE A CA 1
ATOM 1428 C C . ILE A 1 176 ? 2.131 17.764 -3.788 1.00 69.81 176 ILE A C 1
ATOM 1430 O O . ILE A 1 176 ? 0.958 17.412 -3.877 1.00 69.81 176 ILE A O 1
ATOM 1434 N N . LYS A 1 177 ? 2.831 18.183 -4.851 1.00 68.19 177 LYS A N 1
ATOM 1435 C CA . LYS A 1 177 ? 2.259 18.223 -6.207 1.00 68.19 177 LYS A CA 1
ATOM 1436 C C . LYS A 1 177 ? 1.767 16.852 -6.657 1.00 68.19 177 LYS A C 1
ATOM 1438 O O . LYS A 1 177 ? 0.644 16.753 -7.127 1.00 68.19 177 LYS A O 1
ATOM 1443 N N . LYS A 1 178 ? 2.561 15.799 -6.458 1.00 75.56 178 LYS A N 1
ATOM 1444 C CA . LYS A 1 178 ? 2.164 14.430 -6.808 1.00 75.56 178 LYS A CA 1
ATOM 1445 C C . LYS A 1 178 ? 0.948 13.948 -6.010 1.00 75.56 178 LYS A C 1
ATOM 1447 O O . LYS A 1 178 ? 0.020 13.408 -6.601 1.00 75.56 178 LYS A O 1
ATOM 1452 N N . ILE A 1 179 ? 0.899 14.207 -4.702 1.00 70.75 179 ILE A N 1
ATOM 1453 C CA . ILE A 1 179 ? -0.277 13.904 -3.865 1.00 70.75 179 ILE A CA 1
ATOM 1454 C C . ILE A 1 179 ? -1.518 14.630 -4.405 1.00 70.75 179 ILE A C 1
ATOM 1456 O O . ILE A 1 179 ? -2.577 14.024 -4.559 1.00 70.75 179 ILE A O 1
ATOM 1460 N N . GLN A 1 180 ? -1.385 15.917 -4.740 1.00 67.19 180 GLN A N 1
ATOM 1461 C CA . GLN A 1 180 ? -2.472 16.717 -5.310 1.00 67.19 180 GLN A CA 1
ATOM 1462 C C . GLN A 1 180 ? -2.911 16.201 -6.684 1.00 67.19 180 GLN A C 1
ATOM 1464 O O . GLN A 1 180 ? -4.107 16.078 -6.924 1.00 67.19 180 GLN A O 1
ATOM 1469 N N . GLU A 1 181 ? -1.975 15.860 -7.571 1.00 74.25 181 GLU A N 1
ATOM 1470 C CA . GLU A 1 181 ? -2.256 15.262 -8.881 1.00 74.25 181 GLU A CA 1
ATOM 1471 C C . GLU A 1 181 ? -3.044 13.955 -8.731 1.00 74.25 181 GLU A C 1
ATOM 1473 O O . GLU A 1 181 ? -4.069 13.771 -9.387 1.00 74.25 181 GLU A O 1
ATOM 1478 N N . HIS A 1 182 ? -2.620 13.070 -7.826 1.00 77.25 182 HIS A N 1
ATOM 1479 C CA . HIS A 1 182 ? -3.308 11.806 -7.569 1.00 77.25 182 HIS A CA 1
ATOM 1480 C C . HIS A 1 182 ? -4.698 12.025 -6.960 1.00 77.25 182 HIS A C 1
ATOM 1482 O O . HIS A 1 182 ? -5.656 11.391 -7.400 1.00 77.25 182 HIS A O 1
ATOM 1488 N N . ALA A 1 183 ? -4.845 12.963 -6.021 1.00 69.00 183 ALA A N 1
ATOM 1489 C CA . ALA A 1 183 ? -6.142 13.326 -5.451 1.00 69.00 183 ALA A CA 1
ATOM 1490 C C . ALA A 1 183 ? -7.093 13.936 -6.499 1.00 69.00 183 ALA A C 1
ATOM 1492 O O . ALA A 1 183 ? -8.268 13.580 -6.549 1.00 69.00 183 ALA A O 1
ATOM 1493 N N . ILE A 1 184 ? -6.599 14.808 -7.385 1.00 70.19 184 ILE A N 1
ATOM 1494 C CA . ILE A 1 184 ? -7.392 15.379 -8.484 1.00 70.19 184 ILE A CA 1
ATOM 1495 C C . ILE A 1 184 ? -7.810 14.282 -9.464 1.00 70.19 184 ILE A C 1
ATOM 1497 O O . ILE A 1 184 ? -8.975 14.229 -9.849 1.00 70.19 184 ILE A O 1
ATOM 1501 N N . ASN A 1 185 ? -6.896 13.384 -9.838 1.00 72.81 185 ASN A N 1
ATOM 1502 C CA . ASN A 1 185 ? -7.203 12.255 -10.717 1.00 72.81 185 ASN A CA 1
ATOM 1503 C C . ASN A 1 185 ? -8.274 11.341 -10.108 1.00 72.81 185 ASN A C 1
ATOM 1505 O O . ASN A 1 185 ? -9.155 10.866 -10.825 1.00 72.81 185 ASN A O 1
ATOM 1509 N N . VAL A 1 186 ? -8.227 11.127 -8.790 1.00 70.25 186 VAL A N 1
ATOM 1510 C CA . VAL A 1 186 ? -9.285 10.448 -8.036 1.00 70.25 186 VAL A CA 1
ATOM 1511 C C . VAL A 1 186 ? -10.610 11.205 -8.189 1.00 70.25 186 VAL A C 1
ATOM 1513 O O . VAL A 1 186 ? -11.572 10.633 -8.693 1.00 70.25 186 VAL A O 1
ATOM 1516 N N . LEU A 1 187 ? -10.664 12.499 -7.862 1.00 66.75 187 LEU A N 1
ATOM 1517 C CA . LEU A 1 187 ? -11.894 13.306 -7.928 1.00 66.75 187 LEU A CA 1
ATOM 1518 C C . LEU A 1 187 ? -12.489 13.411 -9.345 1.00 66.75 187 LEU A C 1
ATOM 1520 O O . LEU A 1 187 ? -13.709 13.408 -9.520 1.00 66.75 187 LEU A O 1
ATOM 1524 N N . GLN A 1 188 ? -11.644 13.483 -10.374 1.00 64.69 188 GLN A N 1
ATOM 1525 C CA . GLN A 1 188 ? -12.074 13.535 -11.773 1.00 64.69 188 GLN A CA 1
ATOM 1526 C C . GLN A 1 188 ? -12.696 12.214 -12.229 1.00 64.69 188 GLN A C 1
ATOM 1528 O O . GLN A 1 188 ? -13.718 12.233 -12.913 1.00 64.69 188 GLN A O 1
ATOM 1533 N N . LYS A 1 189 ? -12.120 11.076 -11.821 1.00 62.62 189 LYS A N 1
ATOM 1534 C CA . LYS A 1 189 ? -12.702 9.751 -12.077 1.00 62.62 189 LYS A CA 1
ATOM 1535 C C . LYS A 1 189 ? -14.020 9.561 -11.320 1.00 62.62 189 LYS A C 1
ATOM 1537 O O . LYS A 1 189 ? -14.961 9.020 -11.892 1.00 62.62 189 LYS A O 1
ATOM 1542 N N . PHE A 1 190 ? -14.121 10.098 -10.102 1.00 52.06 190 PHE A N 1
ATOM 1543 C CA . PHE A 1 190 ? -15.362 10.124 -9.314 1.00 52.06 190 PHE A CA 1
ATOM 1544 C C . PHE A 1 190 ? -16.483 10.914 -9.978 1.00 52.06 190 PHE A C 1
ATOM 1546 O O . PHE A 1 190 ? -17.633 10.494 -9.981 1.00 52.06 190 PHE A O 1
ATOM 1553 N N . SER A 1 191 ? -16.142 12.039 -10.601 1.00 47.00 191 SER A N 1
ATOM 1554 C CA . SER A 1 191 ? -17.119 12.898 -11.275 1.00 47.00 191 SER A CA 1
ATOM 1555 C C . SER A 1 191 ? -17.662 12.285 -12.580 1.00 47.00 191 SER A C 1
ATOM 1557 O O . SER A 1 191 ? -18.557 12.861 -13.194 1.00 47.00 191 SER A O 1
ATOM 1559 N N . GLN A 1 192 ? -17.112 11.148 -13.030 1.00 42.69 192 GLN A N 1
ATOM 1560 C CA . GLN A 1 192 ? -17.467 10.472 -14.283 1.00 42.69 192 GLN A CA 1
ATOM 1561 C C . GLN A 1 192 ? -18.164 9.114 -14.093 1.00 42.69 192 GLN A C 1
ATOM 1563 O O . GLN A 1 192 ? -18.581 8.527 -15.092 1.00 42.69 192 GLN A O 1
ATOM 1568 N N . VAL A 1 193 ? -18.314 8.605 -12.862 1.00 38.62 193 VAL A N 1
ATOM 1569 C CA . VAL A 1 193 ? -18.886 7.271 -12.609 1.00 38.62 193 VAL A CA 1
ATOM 1570 C C . VAL A 1 193 ? -19.864 7.301 -11.433 1.00 38.62 193 VAL A C 1
ATOM 1572 O O . VAL A 1 193 ? -19.472 7.519 -10.289 1.00 38.62 193 VAL A O 1
ATOM 1575 N N . ASP A 1 194 ? -21.138 7.028 -11.726 1.00 38.41 194 ASP A N 1
ATOM 1576 C CA . ASP A 1 194 ? -22.148 6.670 -10.732 1.00 38.41 194 ASP A CA 1
ATOM 1577 C C . ASP A 1 194 ? -21.757 5.365 -10.024 1.00 38.41 194 ASP A C 1
ATOM 1579 O O . ASP A 1 194 ? -21.543 4.340 -10.668 1.00 38.41 194 ASP A O 1
ATOM 1583 N N . GLN A 1 195 ? -21.710 5.443 -8.692 1.00 41.78 195 GLN A N 1
ATOM 1584 C CA . GLN A 1 195 ? -21.907 4.378 -7.703 1.00 41.78 195 GLN A CA 1
ATOM 1585 C C . GLN A 1 195 ? -21.167 3.051 -7.949 1.00 41.78 195 GLN A C 1
ATOM 1587 O O . GLN A 1 195 ? -21.565 2.213 -8.761 1.00 41.78 195 GLN A O 1
ATOM 1592 N N . ILE A 1 196 ? -20.146 2.807 -7.118 1.00 40.25 196 ILE A N 1
ATOM 1593 C CA . ILE A 1 196 ? -19.566 1.479 -6.879 1.00 40.25 196 ILE A CA 1
ATOM 1594 C C . ILE A 1 196 ? -20.719 0.538 -6.498 1.00 40.25 196 ILE A C 1
ATOM 1596 O O . ILE A 1 196 ? -21.232 0.574 -5.383 1.00 40.25 196 ILE A O 1
ATOM 1600 N N . SER A 1 197 ? -21.179 -0.266 -7.455 1.00 33.03 197 SER A N 1
ATOM 1601 C CA . SER A 1 197 ? -22.165 -1.308 -7.193 1.00 33.03 197 SER A CA 1
ATOM 1602 C C . SER A 1 197 ? -21.448 -2.493 -6.547 1.00 33.03 197 SER A C 1
ATOM 1604 O O . SER A 1 197 ? -20.473 -2.980 -7.129 1.00 33.03 197 SER A O 1
ATOM 1606 N N . PRO A 1 198 ? -21.910 -2.995 -5.391 1.00 33.00 198 PRO A N 1
ATOM 1607 C CA . PRO A 1 198 ? -21.328 -4.176 -4.776 1.00 33.00 198 PRO A CA 1
ATOM 1608 C C . PRO A 1 198 ? -21.668 -5.386 -5.648 1.00 33.00 198 PRO A C 1
ATOM 1610 O O . PRO A 1 198 ? -22.794 -5.883 -5.639 1.00 33.00 198 PRO A O 1
ATOM 1613 N N . LYS A 1 199 ? -20.708 -5.865 -6.441 1.00 34.12 199 LYS A N 1
ATOM 1614 C CA . LYS A 1 199 ? -20.805 -7.201 -7.030 1.00 34.12 199 LYS A CA 1
ATOM 1615 C C . LYS A 1 199 ? -20.298 -8.203 -6.004 1.00 34.12 199 LYS A C 1
ATOM 1617 O O . LYS A 1 199 ? -19.099 -8.361 -5.816 1.00 34.12 199 LYS A O 1
ATOM 1622 N N . GLN A 1 200 ? -21.245 -8.866 -5.349 1.00 37.47 200 GLN A N 1
ATOM 1623 C CA . GLN A 1 200 ? -21.007 -10.132 -4.671 1.00 37.47 200 GLN A CA 1
ATOM 1624 C C . GLN A 1 200 ? -20.658 -11.177 -5.730 1.00 37.47 200 GLN A C 1
ATOM 1626 O O . GLN A 1 200 ? -21.540 -11.626 -6.449 1.00 37.47 200 GLN A O 1
ATOM 1631 N N . GLU A 1 201 ? -19.381 -11.521 -5.839 1.00 28.03 201 GLU A N 1
ATOM 1632 C CA . GLU A 1 201 ? -18.905 -12.811 -6.348 1.00 28.03 201 GLU A CA 1
ATOM 1633 C C . GLU A 1 201 ? -17.416 -12.923 -5.992 1.00 28.03 201 GLU A C 1
ATOM 1635 O O . GLU A 1 201 ? -16.523 -12.687 -6.802 1.00 28.03 201 GLU A O 1
ATOM 1640 N N . THR A 1 202 ? -17.136 -13.244 -4.727 1.00 28.89 202 THR A N 1
ATOM 1641 C CA . THR A 1 202 ? -15.813 -13.713 -4.317 1.00 28.89 202 THR A CA 1
ATOM 1642 C C . THR A 1 202 ? -15.649 -15.145 -4.814 1.00 28.89 202 THR A C 1
ATOM 1644 O O . THR A 1 202 ? -16.222 -16.093 -4.274 1.00 28.89 202 THR A O 1
ATOM 1647 N N . ALA A 1 203 ? -14.868 -15.312 -5.881 1.00 28.89 203 ALA A N 1
ATOM 1648 C CA . ALA A 1 203 ? -14.309 -16.610 -6.217 1.00 28.89 203 ALA A CA 1
ATOM 1649 C C . ALA A 1 203 ? -13.388 -17.026 -5.062 1.00 28.89 203 ALA A C 1
ATOM 1651 O O . ALA A 1 203 ? -12.333 -16.436 -4.845 1.00 28.89 203 ALA A O 1
ATOM 1652 N N . GLN A 1 204 ? -13.839 -18.018 -4.298 1.00 30.17 204 GLN A N 1
ATOM 1653 C CA . GLN A 1 204 ? -13.077 -18.674 -3.248 1.00 30.17 204 GLN A CA 1
ATOM 1654 C C . GLN A 1 204 ? -11.792 -19.273 -3.835 1.00 30.17 204 GLN A C 1
ATOM 1656 O O . GLN A 1 204 ? -11.816 -20.361 -4.409 1.00 30.17 204 GLN A O 1
ATOM 1661 N N . TYR A 1 205 ? -10.663 -18.596 -3.650 1.00 31.88 205 TYR A N 1
ATOM 1662 C CA . TYR A 1 205 ? -9.386 -19.286 -3.531 1.00 31.88 205 TYR A CA 1
ATOM 1663 C C . TYR A 1 205 ? -9.222 -19.658 -2.061 1.00 31.88 205 TYR A C 1
ATOM 1665 O O . TYR A 1 205 ? -8.709 -18.888 -1.258 1.00 31.88 205 TYR A O 1
ATOM 1673 N N . HIS A 1 206 ? -9.716 -20.842 -1.703 1.00 31.08 206 HIS A N 1
ATOM 1674 C CA . HIS A 1 206 ? -9.325 -21.493 -0.457 1.00 31.08 206 HIS A CA 1
ATOM 1675 C C . HIS A 1 206 ? -7.875 -21.954 -0.621 1.00 31.08 206 HIS A C 1
ATOM 1677 O O . HIS A 1 206 ? -7.635 -23.004 -1.216 1.00 31.08 206 HIS A O 1
ATOM 1683 N N . THR A 1 207 ? -6.902 -21.195 -0.117 1.00 39.88 207 THR A N 1
ATOM 1684 C CA . THR A 1 207 ? -5.697 -21.849 0.406 1.00 39.88 207 THR A CA 1
ATOM 1685 C C . THR A 1 207 ? -6.107 -22.551 1.695 1.00 39.88 207 THR A C 1
ATOM 1687 O O . THR A 1 207 ? -6.853 -22.002 2.510 1.00 39.88 207 THR A O 1
ATOM 1690 N N . LEU A 1 208 ? -5.728 -23.821 1.833 1.00 41.03 208 LEU A N 1
ATOM 1691 C CA . LEU A 1 208 ? -6.155 -24.651 2.957 1.00 41.03 208 LEU A CA 1
ATOM 1692 C C . LEU A 1 208 ? -5.707 -23.977 4.270 1.00 41.03 208 LEU A C 1
ATOM 1694 O O . LEU A 1 208 ? -4.557 -23.546 4.354 1.00 41.03 208 LEU A O 1
ATOM 1698 N N . PRO A 1 209 ? -6.552 -23.907 5.317 1.00 45.62 209 PRO A N 1
ATOM 1699 C CA . PRO A 1 209 ? -6.176 -23.336 6.616 1.00 45.62 209 PRO A CA 1
ATOM 1700 C C . PRO A 1 209 ? -4.863 -23.907 7.173 1.00 45.62 209 PRO A C 1
ATOM 1702 O O . PRO A 1 209 ? -4.120 -23.216 7.861 1.00 45.62 209 PRO A O 1
ATOM 1705 N N . GLU A 1 210 ? -4.560 -25.160 6.833 1.00 40.25 210 GLU A N 1
ATOM 1706 C CA . GLU A 1 210 ? -3.335 -25.877 7.188 1.00 40.25 210 GLU A CA 1
ATOM 1707 C C . GLU A 1 210 ? -2.079 -25.315 6.495 1.00 40.25 210 GLU A C 1
ATOM 1709 O O . GLU A 1 210 ? -1.021 -25.255 7.116 1.00 40.25 210 GLU A O 1
ATOM 1714 N N . GLU A 1 211 ? -2.186 -24.848 5.246 1.00 42.62 211 GLU A N 1
ATOM 1715 C CA . GLU A 1 211 ? -1.076 -24.232 4.505 1.00 42.62 211 GLU A CA 1
ATOM 1716 C C . GLU A 1 211 ? -0.744 -22.838 5.045 1.00 42.62 211 GLU A C 1
ATOM 1718 O O . GLU A 1 211 ? 0.431 -22.513 5.205 1.00 42.62 211 GLU A O 1
ATOM 1723 N N . ASN A 1 212 ? -1.755 -22.038 5.401 1.00 45.22 212 ASN A N 1
ATOM 1724 C CA . ASN A 1 212 ? -1.536 -20.738 6.044 1.00 45.22 212 ASN A CA 1
ATOM 1725 C C . ASN A 1 212 ? -0.886 -20.905 7.425 1.00 45.22 212 ASN A C 1
ATOM 1727 O O . ASN A 1 212 ? 0.054 -20.187 7.747 1.00 45.22 212 ASN A O 1
ATOM 1731 N N . ASN A 1 213 ? -1.316 -21.908 8.196 1.00 46.12 213 ASN A N 1
ATOM 1732 C CA . ASN A 1 213 ? -0.737 -22.220 9.505 1.00 46.12 213 ASN A CA 1
ATOM 1733 C C . ASN A 1 213 ? 0.729 -22.686 9.381 1.00 46.12 213 ASN A C 1
ATOM 1735 O O . ASN A 1 213 ? 1.588 -22.294 10.163 1.00 46.12 213 ASN A O 1
ATOM 1739 N N . LEU A 1 214 ? 1.050 -23.476 8.350 1.00 46.69 214 LEU A N 1
ATOM 1740 C CA . LEU A 1 214 ? 2.429 -23.866 8.039 1.00 46.69 214 LEU A CA 1
ATOM 1741 C C . LEU A 1 214 ? 3.290 -22.674 7.606 1.00 46.69 214 LEU A C 1
ATOM 1743 O O . LEU A 1 214 ? 4.441 -22.587 8.024 1.00 46.69 214 LEU A O 1
ATOM 1747 N N . ILE A 1 215 ? 2.751 -21.755 6.802 1.00 50.72 215 ILE A N 1
ATOM 1748 C CA . ILE A 1 215 ? 3.446 -20.523 6.401 1.00 50.72 215 ILE A CA 1
ATOM 1749 C C . ILE A 1 215 ? 3.688 -19.620 7.617 1.00 50.72 215 ILE A C 1
ATOM 1751 O O . ILE A 1 215 ? 4.784 -19.082 7.754 1.00 50.72 215 ILE A O 1
ATOM 1755 N N . GLU A 1 216 ? 2.714 -19.481 8.517 1.00 53.31 216 GLU A N 1
ATOM 1756 C CA . GLU A 1 216 ? 2.871 -18.746 9.778 1.00 53.31 216 GLU A CA 1
ATOM 1757 C C . GLU A 1 216 ? 3.976 -19.354 10.650 1.00 53.31 216 GLU A C 1
ATOM 1759 O O . GLU A 1 216 ? 4.892 -18.637 11.045 1.00 53.31 216 GLU A O 1
ATOM 1764 N N . ILE A 1 217 ? 3.964 -20.675 10.862 1.00 56.34 217 ILE A N 1
ATOM 1765 C CA . ILE A 1 217 ? 4.993 -21.380 11.645 1.00 56.34 217 ILE A CA 1
ATOM 1766 C C . ILE A 1 217 ? 6.374 -21.272 10.983 1.00 56.34 217 ILE A C 1
ATOM 1768 O O . ILE A 1 217 ? 7.376 -21.054 11.664 1.00 56.34 217 ILE A O 1
ATOM 1772 N N . MET A 1 218 ? 6.457 -21.414 9.656 1.00 49.50 218 MET A N 1
ATOM 1773 C CA . MET A 1 218 ? 7.717 -21.239 8.927 1.00 49.50 218 MET A CA 1
ATOM 1774 C C . MET A 1 218 ? 8.249 -19.813 9.072 1.00 49.50 218 MET A C 1
ATOM 1776 O O . MET A 1 218 ? 9.437 -19.640 9.330 1.00 49.50 218 MET A O 1
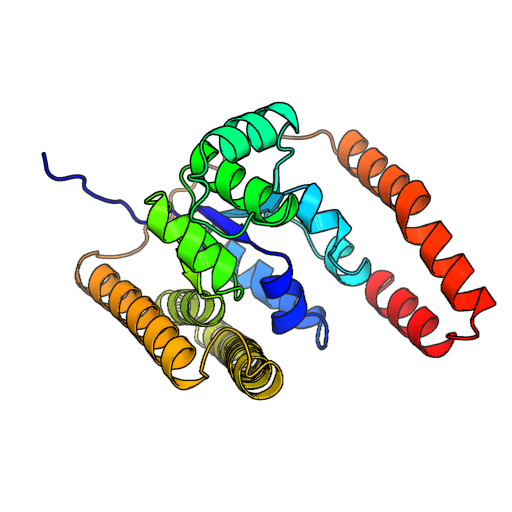ATOM 1780 N N . ASN A 1 219 ? 7.383 -18.803 8.973 1.00 53.94 219 ASN A N 1
ATOM 1781 C CA . ASN A 1 219 ? 7.780 -17.409 9.144 1.00 53.94 219 ASN A CA 1
ATOM 1782 C C . ASN A 1 219 ? 8.242 -17.112 10.582 1.00 53.94 219 ASN A C 1
ATOM 1784 O O . ASN A 1 219 ? 9.239 -16.410 10.768 1.00 53.94 219 ASN A O 1
ATOM 1788 N N . GLU A 1 220 ? 7.561 -17.674 11.585 1.00 57.47 220 GLU A N 1
ATOM 1789 C CA . GLU A 1 220 ? 7.930 -17.545 12.999 1.00 57.47 220 GLU A CA 1
ATOM 1790 C C . GLU A 1 220 ? 9.333 -18.123 13.260 1.00 57.47 220 GLU A C 1
ATOM 1792 O O . GLU A 1 220 ? 10.187 -17.472 13.869 1.00 57.47 220 GLU A O 1
ATOM 1797 N N . ILE A 1 221 ? 9.612 -19.316 12.725 1.00 54.56 221 ILE A N 1
ATOM 1798 C CA . ILE A 1 221 ? 10.902 -19.998 12.888 1.00 54.56 221 ILE A CA 1
ATOM 1799 C C . ILE A 1 221 ? 12.021 -19.305 12.098 1.00 54.56 221 ILE A C 1
ATOM 1801 O O . ILE A 1 221 ? 13.123 -19.137 12.623 1.00 54.56 221 ILE A O 1
ATOM 1805 N N . GLU A 1 222 ? 11.771 -18.920 10.844 1.00 50.56 222 GLU A N 1
ATOM 1806 C CA . GLU A 1 222 ? 12.812 -18.388 9.956 1.00 50.56 222 GLU A CA 1
ATOM 1807 C C . GLU A 1 222 ? 13.169 -16.927 10.249 1.00 50.56 222 GLU A C 1
ATOM 1809 O O . GLU A 1 222 ? 14.333 -16.550 10.103 1.00 50.56 222 GLU A O 1
ATOM 1814 N N . PHE A 1 223 ? 12.208 -16.101 10.675 1.00 55.16 223 PHE A N 1
ATOM 1815 C CA . PHE A 1 223 ? 12.409 -14.649 10.751 1.00 55.16 223 PHE A CA 1
ATOM 1816 C C . PHE A 1 223 ? 12.170 -14.056 12.139 1.00 55.16 223 PHE A C 1
ATOM 1818 O O . PHE A 1 223 ? 12.832 -13.084 12.510 1.00 55.16 223 PHE A O 1
ATOM 1825 N N . GLU A 1 224 ? 11.240 -14.598 12.923 1.00 62.78 224 GLU A N 1
ATOM 1826 C CA . GLU A 1 224 ? 10.825 -13.974 14.188 1.00 62.78 224 GLU A CA 1
ATOM 1827 C C . GLU A 1 224 ? 11.724 -14.414 15.339 1.00 62.78 224 GLU A C 1
ATOM 1829 O O . GLU A 1 224 ? 12.268 -13.577 16.063 1.00 62.78 224 GLU A O 1
ATOM 1834 N N . PHE A 1 225 ? 11.995 -15.716 15.432 1.00 64.00 225 PHE A N 1
ATOM 1835 C CA . PHE A 1 225 ? 12.872 -16.278 16.456 1.00 64.00 225 PHE A CA 1
ATOM 1836 C C . PHE A 1 225 ? 14.293 -15.683 16.449 1.00 64.00 225 PHE A C 1
ATOM 1838 O O . PHE A 1 225 ? 14.781 -15.295 17.517 1.00 64.00 225 PHE A O 1
ATOM 1845 N N . PRO A 1 226 ? 14.965 -15.534 15.287 1.00 69.81 226 PRO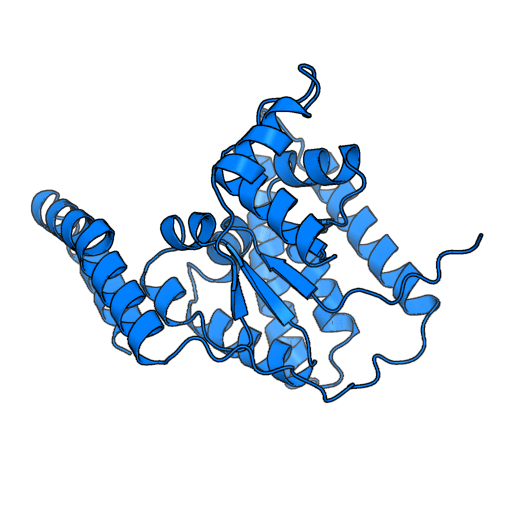 A N 1
ATOM 1846 C CA . PRO A 1 226 ? 16.270 -14.878 15.229 1.00 69.81 226 PRO A CA 1
ATOM 1847 C C . PRO A 1 226 ? 16.225 -13.417 15.697 1.00 69.81 226 PRO A C 1
ATOM 1849 O O . PRO A 1 226 ? 17.080 -12.992 16.470 1.00 69.81 226 PRO A O 1
ATOM 1852 N N . ASN A 1 227 ? 15.190 -12.661 15.312 1.00 67.06 227 ASN A N 1
ATOM 1853 C CA . ASN A 1 227 ? 15.032 -11.264 15.723 1.00 67.06 227 ASN A CA 1
ATOM 1854 C C . ASN A 1 227 ? 14.789 -11.118 17.234 1.00 67.06 227 ASN A C 1
ATOM 1856 O O . ASN A 1 227 ? 15.287 -10.176 17.856 1.00 67.06 227 ASN A O 1
ATOM 1860 N N . TYR A 1 228 ? 14.051 -12.043 17.852 1.00 73.12 228 TYR A N 1
ATOM 1861 C CA . TYR A 1 228 ? 13.870 -12.057 19.305 1.00 73.12 228 TYR A CA 1
ATOM 1862 C C . TYR A 1 228 ? 15.174 -12.352 20.036 1.00 73.12 228 TYR A C 1
ATOM 1864 O O . TYR A 1 228 ? 15.496 -11.662 21.005 1.00 73.12 228 TYR A O 1
ATOM 1872 N N . LEU A 1 229 ? 15.948 -13.325 19.549 1.00 70.81 229 LEU A N 1
ATOM 1873 C CA . LEU A 1 229 ? 17.266 -13.631 20.099 1.00 70.81 229 LEU A CA 1
ATOM 1874 C C . LEU A 1 229 ? 18.183 -12.408 20.034 1.00 70.81 229 LEU A C 1
ATOM 1876 O O . LEU A 1 229 ? 18.780 -12.054 21.050 1.00 70.81 229 LEU A O 1
ATOM 1880 N N . ASP A 1 230 ? 18.211 -11.703 18.904 1.00 73.69 230 ASP A N 1
ATOM 1881 C CA . ASP A 1 230 ? 18.986 -10.472 18.751 1.00 73.69 230 ASP A CA 1
ATOM 1882 C C . ASP A 1 230 ? 18.524 -9.374 19.717 1.00 73.69 230 ASP A C 1
ATOM 1884 O O . ASP A 1 230 ? 19.346 -8.696 20.336 1.00 73.69 230 ASP A O 1
ATOM 1888 N N . LYS A 1 231 ? 17.214 -9.185 19.910 1.00 74.75 231 LYS A N 1
ATOM 1889 C CA . LYS A 1 231 ? 16.702 -8.179 20.857 1.00 74.75 231 LYS A CA 1
ATOM 1890 C C . LYS A 1 231 ? 17.034 -8.502 22.308 1.00 74.75 231 LYS A C 1
ATOM 1892 O O . LYS A 1 231 ? 17.357 -7.583 23.062 1.00 74.75 231 LYS A O 1
ATOM 1897 N N . VAL A 1 232 ? 16.983 -9.778 22.689 1.00 74.50 232 VAL A N 1
ATOM 1898 C CA . VAL A 1 232 ? 17.391 -10.240 24.023 1.00 74.50 232 VAL A CA 1
ATOM 1899 C C . VAL A 1 232 ? 18.891 -10.032 24.219 1.00 74.50 232 VAL A C 1
ATOM 1901 O O . VAL A 1 232 ? 19.297 -9.464 25.231 1.00 74.50 232 VAL A O 1
ATOM 1904 N N . GLN A 1 233 ? 19.712 -10.424 23.241 1.00 77.19 233 GLN A N 1
ATOM 1905 C CA . GLN A 1 233 ? 21.168 -10.267 23.299 1.00 77.19 233 GLN A CA 1
ATOM 1906 C C . GLN A 1 233 ? 21.596 -8.797 23.374 1.00 77.19 233 GLN A C 1
ATOM 1908 O O . GLN A 1 233 ? 22.524 -8.464 24.107 1.00 77.19 233 GLN A O 1
ATOM 1913 N N . ASN A 1 234 ? 20.884 -7.911 22.676 1.00 81.56 234 ASN A N 1
ATOM 1914 C CA . ASN A 1 234 ? 21.158 -6.474 22.662 1.00 81.56 234 ASN A CA 1
ATOM 1915 C C . ASN A 1 234 ? 20.511 -5.701 23.830 1.00 81.56 234 ASN A C 1
ATOM 1917 O O . ASN A 1 234 ? 20.644 -4.481 23.898 1.00 81.56 234 ASN A O 1
ATOM 1921 N N . GLY A 1 235 ? 19.802 -6.373 24.747 1.00 76.75 235 GLY A N 1
ATOM 1922 C CA . GLY A 1 235 ? 19.169 -5.739 25.911 1.00 76.75 235 GLY A CA 1
ATOM 1923 C C . GLY A 1 235 ? 17.942 -4.872 25.592 1.00 76.75 235 GLY A C 1
ATOM 1924 O O . GLY A 1 235 ? 17.477 -4.122 26.451 1.00 76.75 235 GLY A O 1
ATOM 1925 N N . ASN A 1 236 ? 17.375 -4.986 24.388 1.00 81.69 236 ASN A N 1
ATOM 1926 C CA . ASN A 1 236 ? 16.241 -4.188 23.908 1.00 81.69 236 ASN A CA 1
ATOM 1927 C C . ASN A 1 236 ? 14.887 -4.748 24.392 1.00 81.69 236 ASN A C 1
ATOM 1929 O O . ASN A 1 236 ? 13.968 -4.982 23.602 1.00 81.69 236 ASN A O 1
ATOM 1933 N N . LEU A 1 237 ? 14.761 -4.970 25.703 1.00 79.94 237 LEU A N 1
ATOM 1934 C CA . LEU A 1 237 ? 13.642 -5.704 26.308 1.00 79.94 237 LEU A CA 1
ATOM 1935 C C . LEU A 1 237 ? 12.298 -4.969 26.222 1.00 79.94 237 LEU A C 1
ATOM 1937 O O . LEU A 1 237 ? 11.275 -5.616 26.047 1.00 79.94 237 LEU A O 1
ATOM 1941 N N . GLU A 1 238 ? 12.281 -3.635 26.282 1.00 77.81 238 GLU A N 1
ATOM 1942 C CA . GLU A 1 238 ? 11.042 -2.847 26.138 1.00 77.81 238 GLU A CA 1
ATOM 1943 C C . GLU A 1 238 ? 10.457 -2.946 24.720 1.00 77.81 238 GLU A C 1
ATOM 1945 O O . GLU A 1 238 ? 9.254 -3.129 24.555 1.00 77.81 238 GLU A O 1
ATOM 1950 N N . SER A 1 239 ? 11.309 -2.900 23.686 1.00 74.00 239 SER A N 1
ATOM 1951 C CA . SER A 1 239 ? 10.870 -3.097 22.296 1.00 74.00 239 SER A CA 1
ATOM 1952 C C . SER A 1 239 ? 10.357 -4.516 22.065 1.00 74.00 239 SER A C 1
ATOM 1954 O O . SER A 1 239 ? 9.387 -4.702 21.335 1.00 74.00 239 SER A O 1
ATOM 1956 N N . LEU A 1 240 ? 11.003 -5.512 22.679 1.00 76.25 240 LEU A N 1
ATOM 1957 C CA . LEU A 1 240 ? 10.540 -6.894 22.632 1.00 76.25 240 LEU A CA 1
ATOM 1958 C C . LEU A 1 240 ? 9.205 -7.061 23.370 1.00 76.25 240 LEU A C 1
ATOM 1960 O O . LEU A 1 240 ? 8.316 -7.719 22.844 1.00 76.25 240 LEU A O 1
ATOM 1964 N N . ARG A 1 241 ? 9.036 -6.436 24.545 1.00 79.31 241 ARG A N 1
ATOM 1965 C CA . ARG A 1 241 ? 7.779 -6.477 25.304 1.00 79.31 241 ARG A CA 1
ATOM 1966 C C . ARG A 1 241 ? 6.626 -5.902 24.490 1.00 79.31 241 ARG A C 1
ATOM 1968 O O . ARG A 1 241 ? 5.625 -6.586 24.343 1.00 79.31 241 ARG A O 1
ATOM 1975 N N . PHE A 1 242 ? 6.794 -4.707 23.922 1.00 78.56 242 PHE A N 1
ATOM 1976 C CA . PHE A 1 242 ? 5.775 -4.090 23.068 1.00 78.56 242 PHE A CA 1
ATOM 1977 C C . PHE A 1 242 ? 5.402 -4.992 21.887 1.00 78.56 242 PHE A C 1
ATOM 1979 O O . PHE A 1 242 ? 4.226 -5.205 21.614 1.00 78.56 242 PHE A O 1
ATOM 1986 N N . GLU A 1 243 ? 6.403 -5.562 21.208 1.00 75.44 243 GLU A N 1
ATOM 1987 C CA . GLU A 1 243 ? 6.156 -6.474 20.094 1.00 75.44 243 GLU A CA 1
ATOM 1988 C C . GLU A 1 243 ? 5.373 -7.719 20.522 1.00 75.44 243 GLU A C 1
ATOM 1990 O O . GLU A 1 243 ? 4.473 -8.115 19.791 1.00 75.44 243 GLU A O 1
ATOM 1995 N N . LEU A 1 244 ? 5.696 -8.317 21.673 1.00 77.44 244 LEU A N 1
ATOM 1996 C CA . LEU A 1 244 ? 4.978 -9.469 22.225 1.00 77.44 244 LEU A CA 1
ATOM 1997 C C . LEU A 1 244 ? 3.550 -9.110 22.647 1.00 77.44 244 LEU A C 1
ATOM 1999 O O . LEU A 1 244 ? 2.621 -9.844 22.329 1.00 77.44 244 LEU A O 1
ATOM 2003 N N . GLU A 1 245 ? 3.359 -7.979 23.321 1.00 80.19 245 GLU A N 1
ATOM 2004 C CA . GLU A 1 245 ? 2.038 -7.512 23.746 1.00 80.19 245 GLU A CA 1
ATOM 2005 C C . GLU A 1 245 ? 1.121 -7.279 22.536 1.00 80.19 245 GLU A C 1
ATOM 2007 O O . GLU A 1 245 ? 0.046 -7.863 22.476 1.00 80.19 245 GLU A O 1
ATOM 2012 N N . GLU A 1 246 ? 1.558 -6.526 21.524 1.00 78.38 246 GLU A N 1
ATOM 2013 C CA . GLU A 1 246 ? 0.704 -6.136 20.386 1.00 78.38 246 GLU A CA 1
ATOM 2014 C C . GLU A 1 246 ? 0.199 -7.283 19.507 1.00 78.38 246 GLU A C 1
ATOM 2016 O O . GLU A 1 246 ? -0.745 -7.118 18.734 1.00 78.38 246 GLU A O 1
ATOM 2021 N N . ALA A 1 247 ? 0.835 -8.439 19.582 1.00 67.06 247 ALA A N 1
ATOM 2022 C CA . ALA A 1 247 ? 0.551 -9.552 18.692 1.00 67.06 247 ALA A CA 1
ATOM 2023 C C . ALA A 1 247 ? -0.147 -10.744 19.355 1.00 67.06 247 ALA A C 1
ATOM 2025 O O . ALA A 1 247 ? -0.627 -11.641 18.650 1.00 67.06 247 ALA A O 1
ATOM 2026 N N . TYR A 1 248 ? -0.164 -10.759 20.691 1.00 65.88 248 TYR A N 1
ATOM 2027 C CA . TYR A 1 248 ? -0.883 -11.732 21.513 1.00 65.88 248 TYR A CA 1
ATOM 2028 C C . TYR A 1 248 ? -2.116 -11.123 22.212 1.00 65.88 248 TYR A C 1
ATOM 2030 O O . TYR A 1 248 ? -2.741 -11.807 23.025 1.00 65.88 248 TYR A O 1
ATOM 2038 N N . ILE A 1 249 ? -2.475 -9.874 21.882 1.00 56.44 249 ILE A N 1
ATOM 2039 C CA . ILE A 1 249 ? -3.790 -9.258 22.150 1.00 56.44 249 ILE A CA 1
ATOM 2040 C C . ILE A 1 249 ? -4.764 -9.628 21.027 1.00 56.44 249 ILE A C 1
ATOM 2042 O O . ILE A 1 249 ? -5.907 -10.014 21.359 1.00 56.44 249 ILE A O 1
#

pLDDT: mean 75.59, std 18.04, range [28.03, 95.81]

Secondary structure (DSSP, 8-state):
-----PPP-EEEEPHHHHHHHHSS-HHHHHHHHHHHHHTT-EEEEEHHHHHHS-HHHHTT--TTEEEE---HHHHHHHHHTS-TTS----HHHHHHHHHHHHHT-EEE-S-HHHHHHHHHTT--EE-HHHHHHHHHHH---HHHHHHHHHHHHHHHHHHHHHHHHH-SS--HHHHHHHHHHHHHHHHHHHTT----------------HHHHHHHHHHHIIIIIHHHHHHHHHTT-HHHHHHHHHHHH-

Radius of gyration: 18.63 Å; chains: 1; bounding box: 43×46×55 Å

Foldseek 3Di:
DDPPPPPALEEEEALLLCVQQDPVPVVLVLLVQVLSVVLQGAYEYEPLSLLVHQPLNSLSPDPSYDYDYDDPVQLVVVQVVDDPPQDRDDSRLSRSLSVCVVSVHEYEELDPSSVVVCVVVVRHYAYSLLVLVLSLVQDPDPVSNVSSVVSSCSNVVVSLVVQVVVVPPDHSVRSVVRNVVSNVVSVVVVVVDPDDDDDPDPPDPDPDPVVVVVVVVCCCVPRVVVVLVVCVVVVVVVVVVVSVVSRVD

Sequence (249 aa):
MKNNSAQSNKYVLDTNFFISGFEKNPSDFTIFLDIISDMGLELYVTSNILQEIRWYLRRRIKDPVQILRIPIKDIREFKDSLDDSISSPQLNDLSNIVAARDINGIVVSSDLQLVRTCESFNIPVLISSSFIFLLRNTCLKEDQNIALDRIHDVILSDEIRHSVEKRQMFDPVTRIKKIQEHAINVLQKFSQVDQISPKQETAQYHTLPEENNLIEIMNEIEFEFPNYLDKVQNGNLESLRFELEEAYI